Protein AF-0000000086255255 (afdb_homodimer)

Organism: Populus euphratica (NCBI:txid75702)

InterPro domains:
  IPR003712 Cyanate lyase, C-terminal [PF02560] (81-148)
  IPR003712 Cyanate lyase, C-terminal [SM01116] (77-150)
  IPR003712 Cyanate lyase, C-terminal [cd00559] (84-150)
  IPR008076 Cyanate hydratase [MF_00535] (1-155)
  IPR008076 Cyanate hydratase [PIRSF001263] (3-150)
  IPR008076 Cyanate hydratase [PR01693] (16-31)
  IPR008076 Cyanate hydratase [PR01693] (36-53)
  IPR008076 Cyanate hydratase [PR01693] (85-99)
  IPR008076 Cyanate hydratase [PR01693] (103-119)
  IPR008076 Cyanate hydratase [PR01693] (135-145)
  IPR008076 Cyanate hydratase [PTHR34186] (2-151)
  IPR008076 Cyanate hydratase [TIGR00673] (6-148)
  IPR010982 Lambda repressor-like, DNA-binding domain superfamily [G3DSA:1.10.260.40] (1-83)
  IPR010982 Lambda repressor-like, DNA-binding domain superfamily [SSF47413] (3-80)
  IPR036581 Cyanate lyase, C-terminal domain superfamily [G3DSA:3.30.1160.10] (84-150)
  IPR036581 Cyanate lyase, C-terminal domain superfamily [SSF55234] (84-149)

Secondary structure (DSSP, 8-state):
-HHHHHHHHHHHHHHHHHHT--HHHHHHHHTS-HHHHHHHHTTSSPPPTTTHHHHHHH-TT--HHHHHHHTSPP-----GGGGGSHHHHHHHHHHHHHHHHHHHHHHHHT-SEEEEEEEEEEEEEEEE-TTS-EEEEEEEEEEEEE---------/-HHHHHHHHHHHHHHHHHHT--HHHHHHHHTS-HHHHHHHHTTSSPPPTTTHHHHHHH-TT--HHHHHHHTSPP-----GGGGGSHHHHHHHHHHHHHHHHHHHHHHHHT-SEEEEEEEEEEEEEEEE-TTS-EEEEEEEEEEEEE---------

Radius of gyration: 21.98 Å; Cα contacts (8 Å, |Δi|>4): 476; chains: 2; bounding box: 77×63×49 Å

Nearest PDB structures (foldseek):
  8c7e-assembly1_A  TM=8.579E-01  e=6.383E-12  unidentified
  2iuo-assembly1_C  TM=8.425E-01  e=1.756E-11  Escherichia coli
  2ivb-assembly1_E  TM=8.509E-01  e=1.978E-11  Escher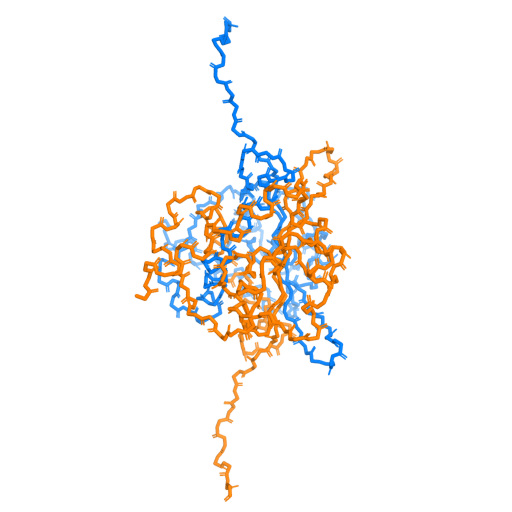ichia coli
  2ivb-assembly1_C  TM=8.306E-01  e=1.654E-11  Escherichia coli
  2iuo-assembly1_J  TM=8.501E-01  e=3.001E-11  Escherichia coli

pLDDT: mean 93.95, std 10.44, range [30.52, 98.69]

Sequence (310 aa):
MEDNKKTITNRLVAVKRNSGKSFSQIAEQTGLTNVYVAQLLRRQAQLNPDTAPKLRAALPELPEDLLQEMMRPPMRSYDPNLIQEPCVYRLNEAVMHFGESIKEIINEEFGDGIMSAIDFYCSVDKVKGVDGKDRVVVTFDGKYLPYTEQDHVVLMEDNKKTITNRLVAVKRNSGKSFSQIAEQTGLTNVYVAQLLRRQAQLNPDTAPKLRAALPELPEDLLQEMMRPPMRSYDPNLIQEPCVYRLNEAVMHFGESIKEIINEEFGDGIMSAIDFYCSVDKVKGVDGKDRVVVTFDGKYLPYTEQDHVVL

Structure (mmCIF, N/CA/C/O backbone):
data_AF-0000000086255255-model_v1
#
loop_
_entity.id
_entity.type
_entity.pdbx_description
1 polymer 'Cyanate hydratase'
#
loop_
_atom_site.group_PDB
_atom_site.id
_atom_site.type_symbol
_atom_site.label_atom_id
_atom_site.label_alt_id
_atom_site.label_comp_id
_atom_site.label_asym_id
_atom_site.label_entity_id
_atom_site.label_seq_id
_atom_si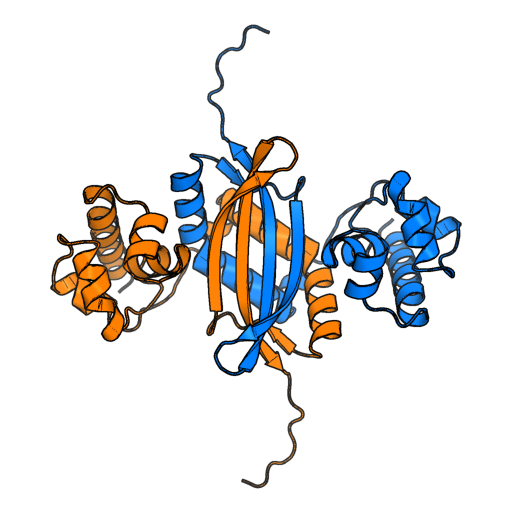te.pdbx_PDB_ins_code
_atom_site.Cartn_x
_atom_site.Cartn_y
_atom_site.Cartn_z
_atom_site.occupancy
_atom_site.B_iso_or_equiv
_atom_site.auth_seq_id
_atom_site.auth_comp_id
_atom_site.auth_asym_id
_atom_site.auth_atom_id
_atom_site.pdbx_PDB_model_num
ATOM 1 N N . MET A 1 1 ? 3.863 16.062 26.812 1 48.88 1 MET A N 1
ATOM 2 C CA . MET A 1 1 ? 4.277 16.094 25.406 1 48.88 1 MET A CA 1
ATOM 3 C C . MET A 1 1 ? 3.242 15.422 24.516 1 48.88 1 MET A C 1
ATOM 5 O O . MET A 1 1 ? 2.803 15.992 23.531 1 48.88 1 MET A O 1
ATOM 9 N N . GLU A 1 2 ? 2.738 14.078 24.891 1 56.81 2 GLU A N 1
ATOM 10 C CA . GLU A 1 2 ? 1.681 13.359 24.188 1 56.81 2 GLU A CA 1
ATOM 11 C C . GLU A 1 2 ? 0.344 14.086 24.312 1 56.81 2 GLU A C 1
ATOM 13 O O . GLU A 1 2 ? -0.388 14.219 23.328 1 56.81 2 GLU A O 1
ATOM 18 N N . ASP A 1 3 ? 0.085 14.664 25.531 1 66.31 3 ASP A N 1
ATOM 19 C CA . ASP A 1 3 ? -1.167 15.367 25.781 1 66.31 3 ASP A CA 1
ATOM 20 C C . ASP A 1 3 ? -1.283 16.609 24.891 1 66.31 3 ASP A C 1
ATOM 22 O O . ASP A 1 3 ? -2.363 16.906 24.375 1 66.31 3 ASP A O 1
ATOM 26 N N . ASN A 1 4 ? -0.164 17.078 24.562 1 85.31 4 ASN A N 1
ATOM 27 C CA . ASN A 1 4 ? -0.151 18.281 23.734 1 85.31 4 ASN A CA 1
ATOM 28 C C . ASN A 1 4 ? -0.423 17.953 22.266 1 85.31 4 ASN A C 1
ATOM 30 O O . ASN A 1 4 ? -1.2 18.656 21.609 1 85.31 4 ASN A O 1
ATOM 34 N N . LYS A 1 5 ? 0.013 16.781 21.828 1 90.31 5 LYS A N 1
ATOM 35 C CA . LYS A 1 5 ? -0.197 16.391 20.422 1 90.31 5 LYS A CA 1
ATOM 36 C C . LYS A 1 5 ? -1.667 16.094 20.156 1 90.31 5 LYS A C 1
ATOM 38 O O . LYS A 1 5 ? -2.215 16.5 19.141 1 90.31 5 LYS A O 1
ATOM 43 N N . LYS A 1 6 ? -2.227 15.445 21.109 1 91.81 6 LYS A N 1
ATOM 44 C CA . LYS A 1 6 ? -3.633 15.078 20.969 1 91.81 6 LYS A CA 1
ATOM 45 C C . LYS A 1 6 ? -4.527 16.312 20.922 1 91.81 6 LYS A C 1
ATOM 47 O O . LYS A 1 6 ? -5.461 16.391 20.125 1 91.81 6 LYS A O 1
ATOM 52 N N . THR A 1 7 ? -4.227 17.219 21.766 1 94.94 7 THR A N 1
ATOM 53 C CA . THR A 1 7 ? -5.004 18.453 21.812 1 94.94 7 THR A CA 1
ATOM 54 C C . THR A 1 7 ? -4.871 19.234 20.5 1 94.94 7 THR A C 1
ATOM 56 O O . THR A 1 7 ? -5.871 19.703 19.953 1 94.94 7 THR A O 1
ATOM 59 N N . ILE A 1 8 ? -3.691 19.344 19.984 1 96.19 8 ILE A N 1
ATOM 60 C CA . ILE A 1 8 ? -3.428 20.078 18.75 1 96.19 8 ILE A CA 1
ATOM 61 C C . ILE A 1 8 ? -4.133 19.375 17.578 1 96.19 8 ILE A C 1
ATOM 63 O O . ILE A 1 8 ? -4.797 20.031 16.781 1 96.19 8 ILE A O 1
ATOM 67 N N . THR A 1 9 ? -4.055 18.062 17.531 1 96.81 9 THR A N 1
ATOM 68 C CA . THR A 1 9 ? -4.68 17.297 16.453 1 96.81 9 THR A CA 1
ATOM 69 C C . THR A 1 9 ? -6.199 17.453 16.484 1 96.81 9 THR A C 1
ATOM 71 O O . THR A 1 9 ? -6.836 17.609 15.445 1 96.81 9 THR A O 1
ATOM 74 N N . ASN A 1 10 ? -6.754 17.484 17.688 1 96.75 10 ASN A N 1
ATOM 75 C CA . ASN A 1 10 ? -8.195 17.672 17.812 1 96.75 10 ASN A CA 1
ATOM 76 C C . ASN A 1 10 ? -8.625 19.047 17.281 1 96.75 10 ASN A C 1
ATOM 78 O O . ASN A 1 10 ? -9.648 19.156 16.609 1 96.75 10 ASN A O 1
ATOM 82 N N . ARG A 1 11 ? -7.852 19.984 17.578 1 97.56 11 ARG A N 1
ATOM 83 C CA . ARG A 1 11 ? -8.164 21.312 17.094 1 97.56 11 ARG A CA 1
ATOM 84 C C . ARG A 1 11 ? -8.039 21.391 15.578 1 97.56 11 ARG A C 1
ATOM 86 O O . ARG A 1 11 ? -8.883 22 14.906 1 97.56 11 ARG A O 1
ATOM 93 N N . LEU A 1 12 ? -7.023 20.781 15.023 1 98.12 12 LEU A N 1
ATOM 94 C CA . LEU A 1 12 ? -6.805 20.781 13.578 1 98.12 12 LEU A CA 1
ATOM 95 C C . LEU A 1 12 ? -7.926 20.047 12.859 1 98.12 12 LEU A C 1
ATOM 97 O O . LEU A 1 12 ? -8.445 20.516 11.852 1 98.12 12 LEU A O 1
ATOM 101 N N . VAL A 1 13 ? -8.289 18.938 13.414 1 96.81 13 VAL A N 1
ATOM 102 C CA . VAL A 1 13 ? -9.352 18.141 12.812 1 96.81 13 VAL A CA 1
ATOM 103 C C . VAL A 1 13 ? -10.672 18.891 12.883 1 96.81 13 VAL A C 1
ATOM 105 O O . VAL A 1 13 ? -11.492 18.828 11.961 1 96.81 13 VAL A O 1
ATOM 108 N N . ALA A 1 14 ? -10.883 19.656 13.922 1 97.44 14 ALA A N 1
ATOM 109 C CA . ALA A 1 14 ? -12.094 20.469 14.062 1 97.44 14 ALA A CA 1
ATOM 110 C C . ALA A 1 14 ? -12.141 21.547 12.992 1 97.44 14 ALA A C 1
ATOM 112 O O . ALA A 1 14 ? -13.203 21.828 12.422 1 97.44 14 ALA A O 1
ATOM 113 N N . VAL A 1 15 ? -11.031 22.172 12.727 1 98 15 VAL A N 1
ATOM 114 C CA . VAL A 1 15 ? -10.961 23.188 11.68 1 98 15 VAL A CA 1
ATOM 115 C C . VAL A 1 15 ? -11.375 22.594 10.344 1 98 15 VAL A C 1
ATOM 117 O O . VAL A 1 15 ? -12.172 23.172 9.609 1 98 15 VAL A O 1
ATOM 120 N N . LYS A 1 16 ? -10.836 21.422 10.094 1 98.06 16 LYS A N 1
ATOM 121 C CA . LYS A 1 16 ? -11.18 20.734 8.852 1 98.06 16 LYS A CA 1
ATOM 122 C C . LYS A 1 16 ? -12.664 20.391 8.805 1 98.06 16 LYS A C 1
ATOM 124 O O . LYS A 1 16 ? -13.336 20.641 7.793 1 98.06 16 LYS A O 1
ATOM 129 N N . ARG A 1 17 ? -13.18 19.859 9.852 1 97.31 17 ARG A N 1
ATOM 130 C CA . ARG A 1 17 ? -14.586 19.484 9.922 1 97.31 17 ARG A CA 1
ATOM 131 C C . ARG A 1 17 ? -15.484 20.688 9.695 1 97.31 17 ARG A C 1
ATOM 133 O O . ARG A 1 17 ? -16.453 20.625 8.945 1 97.31 17 ARG A O 1
ATOM 140 N N . ASN A 1 18 ? -15.18 21.797 10.305 1 97.81 18 ASN A N 1
ATOM 141 C CA . ASN A 1 18 ? -15.984 23.016 10.219 1 97.81 18 ASN A CA 1
ATOM 142 C C . ASN A 1 18 ? -15.945 23.609 8.82 1 97.81 18 ASN A C 1
ATOM 144 O O . ASN A 1 18 ? -16.875 24.312 8.422 1 97.81 18 ASN A O 1
ATOM 148 N N . SER A 1 19 ? -14.875 23.375 8.117 1 97.94 19 SER A N 1
ATOM 149 C CA . SER A 1 19 ? -14.75 23.891 6.762 1 97.94 19 SER A CA 1
ATOM 150 C C . SER A 1 19 ? -15.719 23.203 5.805 1 97.94 19 SER A C 1
ATOM 152 O O . SER A 1 19 ? -16.031 23.734 4.734 1 97.94 19 SER A O 1
ATOM 154 N N . GLY A 1 20 ? -16.078 21.906 6.078 1 97.75 20 GLY A N 1
ATOM 155 C CA . GLY A 1 20 ? -16.938 21.125 5.219 1 97.75 20 GLY A CA 1
ATOM 156 C C . GLY A 1 20 ? -16.203 20.484 4.059 1 97.75 20 GLY A C 1
ATOM 157 O O . GLY A 1 20 ? -16.812 19.781 3.24 1 97.75 20 GLY A O 1
ATOM 158 N N . LYS A 1 21 ? -14.938 20.609 4.031 1 98.06 21 LYS A N 1
ATOM 159 C CA . LYS A 1 21 ? -14.156 20.078 2.916 1 98.06 21 LYS A CA 1
ATOM 160 C C . LYS A 1 21 ? -13.602 18.703 3.244 1 98.06 21 LYS A C 1
ATOM 162 O O . LYS A 1 21 ? -13.312 18.406 4.402 1 98.06 21 LYS A O 1
ATOM 167 N N . SER A 1 22 ? -13.422 17.922 2.219 1 98.25 22 SER A N 1
ATOM 168 C CA . SER A 1 22 ? -12.742 16.641 2.346 1 98.25 22 SER A CA 1
ATOM 169 C C . SER A 1 22 ? -11.227 16.812 2.25 1 98.25 22 SER A C 1
ATOM 171 O O . SER A 1 22 ? -10.742 17.859 1.833 1 98.25 22 SER A O 1
ATOM 173 N N . PHE A 1 23 ? -10.539 15.781 2.611 1 98.5 23 PHE A N 1
ATOM 174 C CA . PHE A 1 23 ? -9.094 15.789 2.439 1 98.5 23 PHE A CA 1
ATOM 175 C C . PHE A 1 23 ? -8.719 15.938 0.968 1 98.5 23 PHE A C 1
ATOM 177 O O . PHE A 1 23 ? -7.773 16.656 0.632 1 98.5 23 PHE A O 1
ATOM 184 N N . SER A 1 24 ? -9.477 15.312 0.079 1 98.44 24 SER A N 1
ATOM 185 C CA . SER A 1 24 ? -9.203 15.367 -1.354 1 98.44 24 SER A CA 1
ATOM 186 C C . SER A 1 24 ? -9.414 16.766 -1.905 1 98.44 24 SER A C 1
ATOM 188 O O . SER A 1 24 ? -8.656 17.234 -2.76 1 98.44 24 SER A O 1
ATOM 190 N N . GLN A 1 25 ? -10.43 17.422 -1.403 1 98.38 25 GLN A N 1
ATOM 191 C CA . GLN A 1 25 ? -10.672 18.797 -1.829 1 98.38 25 GLN A CA 1
ATOM 192 C C . GLN A 1 25 ? -9.531 19.719 -1.381 1 98.38 25 GLN A C 1
ATOM 194 O O . GLN A 1 25 ? -9.062 20.562 -2.154 1 98.38 25 GLN A O 1
ATOM 199 N N . ILE A 1 26 ? -9.117 19.578 -0.172 1 98.62 26 ILE A N 1
ATOM 200 C CA . ILE A 1 26 ? -8.008 20.375 0.339 1 98.62 26 ILE A CA 1
ATOM 201 C C . ILE A 1 26 ? -6.73 20.047 -0.425 1 98.62 26 ILE A C 1
ATOM 203 O O . ILE A 1 26 ? -5.938 20.938 -0.733 1 98.62 26 ILE A O 1
ATOM 207 N N . ALA A 1 27 ? -6.57 18.781 -0.706 1 98.62 27 ALA A N 1
ATOM 208 C CA . ALA A 1 27 ? -5.422 18.344 -1.494 1 98.62 27 ALA A CA 1
ATOM 209 C C . ALA A 1 27 ? -5.391 19.047 -2.852 1 98.62 27 ALA A C 1
ATOM 211 O O . ALA A 1 27 ? -4.344 19.531 -3.283 1 98.62 27 ALA A O 1
ATOM 212 N N . GLU A 1 28 ? -6.469 19.125 -3.52 1 98.25 28 GLU A N 1
ATOM 213 C CA . GLU A 1 28 ? -6.57 19.797 -4.812 1 98.25 28 GLU A CA 1
ATOM 214 C C . GLU A 1 28 ? -6.184 21.266 -4.707 1 98.25 28 GLU A C 1
ATOM 216 O O . GLU A 1 28 ? -5.492 21.797 -5.578 1 98.25 28 GLU A O 1
ATOM 221 N N . GLN A 1 29 ? -6.535 21.875 -3.645 1 98.06 29 GLN A N 1
ATOM 222 C CA . GLN A 1 29 ? -6.301 23.297 -3.465 1 98.06 29 GLN A CA 1
ATOM 223 C C . GLN A 1 29 ? -4.852 23.578 -3.066 1 98.06 29 GLN A C 1
ATOM 225 O O . GLN A 1 29 ? -4.344 24.688 -3.27 1 98.06 29 GLN A O 1
ATOM 230 N N . THR A 1 30 ? -4.199 22.625 -2.512 1 98.06 30 THR A N 1
ATOM 231 C CA . THR A 1 30 ? -2.854 22.844 -2 1 98.06 30 THR A CA 1
ATOM 232 C C . THR A 1 30 ? -1.811 22.25 -2.938 1 98.06 30 THR A C 1
ATOM 234 O O . THR A 1 30 ? -0.625 22.578 -2.846 1 98.06 30 THR A O 1
ATOM 237 N N . GLY A 1 31 ? -2.205 21.234 -3.789 1 97.12 31 GLY A N 1
ATOM 238 C CA . GLY A 1 31 ? -1.271 20.516 -4.645 1 97.12 31 GLY A CA 1
ATOM 239 C C . GLY A 1 31 ? -0.61 19.344 -3.951 1 97.12 31 GLY A C 1
ATOM 240 O O . GLY A 1 31 ? 0.371 18.797 -4.453 1 97.12 31 GLY A O 1
ATOM 241 N N . LEU A 1 32 ? -1.09 19.031 -2.816 1 97.62 32 LEU A N 1
ATOM 242 C CA . LEU A 1 32 ? -0.58 17.891 -2.057 1 97.62 32 LEU A CA 1
ATOM 243 C C . LEU A 1 32 ? -1.414 16.641 -2.32 1 97.62 32 LEU A C 1
ATOM 245 O O . LEU A 1 32 ? -2.484 16.719 -2.926 1 97.62 32 LEU A O 1
ATOM 249 N N . THR A 1 33 ? -0.85 15.461 -1.95 1 97.69 33 THR A N 1
ATOM 250 C CA . THR A 1 33 ? -1.697 14.273 -1.938 1 97.69 33 THR A CA 1
ATOM 251 C C . THR A 1 33 ? -2.709 14.344 -0.798 1 97.69 33 THR A C 1
ATOM 253 O O . THR A 1 33 ? -2.477 15.016 0.206 1 97.69 33 THR A O 1
ATOM 256 N N . ASN A 1 34 ? -3.826 13.641 -0.993 1 98.62 34 ASN A N 1
ATOM 257 C CA . ASN A 1 34 ? -4.867 13.672 0.029 1 98.62 34 ASN A CA 1
ATOM 258 C C . ASN A 1 34 ? -4.391 13.047 1.336 1 98.62 34 ASN A C 1
ATOM 260 O O . ASN A 1 34 ? -4.695 13.547 2.418 1 98.62 34 ASN A O 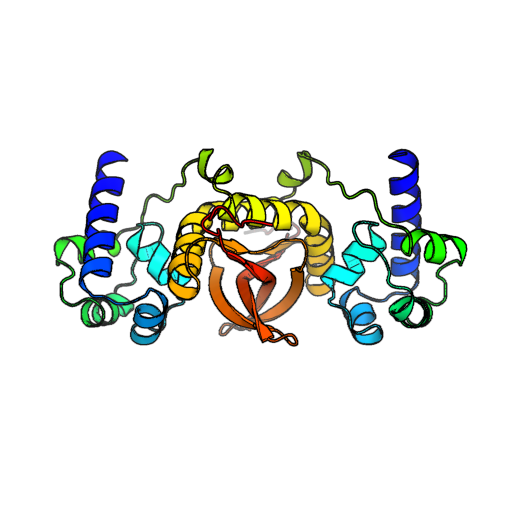1
ATOM 264 N N . VAL A 1 35 ? -3.561 12.016 1.253 1 98.5 35 VAL A N 1
ATOM 265 C CA . VAL A 1 35 ? -3.057 11.375 2.463 1 98.5 35 VAL A CA 1
ATOM 266 C C . VAL A 1 35 ? -2.084 12.312 3.176 1 98.5 35 VAL A C 1
ATOM 268 O O . VAL A 1 35 ? -2.047 12.359 4.406 1 98.5 35 VAL A O 1
ATOM 271 N N . TYR A 1 36 ? -1.324 13.07 2.463 1 98 36 TYR A N 1
ATOM 272 C CA . TYR A 1 36 ? -0.396 14 3.1 1 98 36 TYR A CA 1
ATOM 273 C C . TYR A 1 36 ? -1.146 15.094 3.848 1 98 36 TYR A C 1
ATOM 275 O O . TYR A 1 36 ? -0.727 15.516 4.93 1 98 36 TYR A O 1
ATOM 283 N N . VAL A 1 37 ? -2.225 15.594 3.238 1 98.56 37 VAL A N 1
ATOM 284 C CA . VAL A 1 37 ? -3.059 16.562 3.932 1 98.56 37 VAL A CA 1
ATOM 285 C C . VAL A 1 37 ? -3.533 15.992 5.262 1 98.56 37 VAL A C 1
ATOM 287 O O . VAL A 1 37 ? -3.451 16.656 6.297 1 98.56 37 VAL A O 1
ATOM 290 N N . ALA A 1 38 ? -3.992 14.758 5.215 1 98.56 38 ALA A N 1
ATOM 291 C CA . ALA A 1 38 ? -4.438 14.102 6.441 1 98.56 38 ALA A CA 1
ATOM 292 C C . ALA A 1 38 ? -3.291 13.977 7.441 1 98.56 38 ALA A C 1
ATOM 294 O O . ALA A 1 38 ? -3.475 14.203 8.641 1 98.56 38 ALA A O 1
ATOM 295 N N . GLN A 1 39 ? -2.123 13.625 6.973 1 98.12 39 GLN A N 1
ATOM 296 C CA . GLN A 1 39 ? -0.945 13.508 7.824 1 98.12 39 GLN A CA 1
ATOM 297 C C . GLN A 1 39 ? -0.614 14.844 8.484 1 98.12 39 GLN A C 1
ATOM 299 O O . GLN A 1 39 ? -0.223 14.875 9.656 1 98.12 39 GLN A O 1
ATOM 304 N N . LEU A 1 40 ? -0.737 15.938 7.734 1 98.44 40 LEU A N 1
ATOM 305 C CA . LEU A 1 40 ? -0.481 17.266 8.281 1 98.44 40 LEU A CA 1
ATOM 306 C C . LEU A 1 40 ? -1.434 17.578 9.43 1 98.44 40 LEU A C 1
ATOM 308 O O . LEU A 1 40 ? -1.005 18.031 10.492 1 98.44 40 LEU A O 1
ATOM 312 N N . LEU A 1 41 ? -2.67 17.219 9.234 1 98.19 41 LEU A N 1
ATOM 313 C CA . LEU A 1 41 ? -3.697 17.578 10.203 1 98.19 41 LEU A CA 1
ATOM 314 C C . LEU A 1 41 ? -3.674 16.641 11.406 1 98.19 41 LEU A C 1
ATOM 316 O O . LEU A 1 41 ? -4.273 16.922 12.438 1 98.19 41 LEU A O 1
ATOM 320 N N . ARG A 1 42 ? -2.891 15.633 11.281 1 97.25 42 ARG A N 1
ATOM 321 C CA . ARG A 1 42 ? -2.707 14.703 12.383 1 97.25 42 ARG A CA 1
ATOM 322 C C . ARG A 1 42 ? -1.34 14.883 13.039 1 97.25 42 ARG A C 1
ATOM 324 O O . ARG A 1 42 ? -0.932 14.078 13.875 1 97.25 42 ARG A O 1
ATOM 331 N N . ARG A 1 43 ? -0.615 15.852 12.602 1 97.38 43 ARG A N 1
ATOM 332 C CA . ARG A 1 43 ? 0.724 16.141 13.102 1 97.38 43 ARG A CA 1
ATOM 333 C C . ARG A 1 43 ? 1.647 14.945 12.938 1 97.38 43 ARG A C 1
ATOM 335 O O . ARG A 1 43 ? 2.391 14.594 13.859 1 97.38 43 ARG A O 1
ATOM 342 N N . GLN A 1 44 ? 1.56 14.375 11.773 1 97.06 44 GLN A N 1
ATOM 343 C CA . GLN A 1 44 ? 2.455 13.297 11.367 1 97.06 44 GLN A CA 1
ATOM 344 C C . GLN A 1 44 ? 3.396 13.75 10.258 1 97.06 44 GLN A C 1
ATOM 346 O O . GLN A 1 44 ? 4.191 12.961 9.742 1 97.06 44 GLN A O 1
ATOM 351 N N . ALA A 1 45 ? 3.244 15 9.812 1 97.19 45 ALA A N 1
ATOM 352 C CA . ALA A 1 45 ? 4.086 15.609 8.789 1 97.19 45 ALA A CA 1
ATOM 353 C C . ALA A 1 45 ? 4.359 17.078 9.109 1 97.19 45 ALA A C 1
ATOM 355 O O . ALA A 1 45 ? 3.643 17.688 9.898 1 97.19 45 ALA A O 1
ATOM 356 N N . GLN A 1 46 ? 5.414 17.578 8.539 1 97.19 46 GLN A N 1
ATOM 357 C CA . GLN A 1 46 ? 5.754 18.984 8.688 1 97.19 46 GLN A CA 1
ATOM 358 C C . GLN A 1 46 ? 5.223 19.812 7.52 1 97.19 46 GLN A C 1
ATOM 360 O O . GLN A 1 46 ? 5.371 19.422 6.359 1 97.19 46 GLN A O 1
ATOM 365 N N . LEU A 1 47 ? 4.547 20.891 7.898 1 98.31 47 LEU A N 1
ATOM 366 C CA . LEU A 1 47 ? 4.098 21.812 6.867 1 98.31 47 LEU A CA 1
ATOM 367 C C . LEU A 1 47 ? 5.258 22.672 6.367 1 98.31 47 LEU A C 1
ATOM 369 O O . LEU A 1 47 ? 5.934 23.328 7.16 1 98.31 47 LEU A O 1
ATOM 373 N N . ASN A 1 48 ? 5.457 22.594 5.102 1 97.44 48 ASN A N 1
ATOM 374 C CA . ASN A 1 48 ? 6.473 23.453 4.496 1 97.44 48 ASN A CA 1
ATOM 375 C C . ASN A 1 48 ? 6.016 24.906 4.445 1 97.44 48 ASN A C 1
ATOM 377 O O . ASN A 1 48 ? 4.891 25.188 4.027 1 97.44 48 ASN A O 1
ATOM 381 N N . PRO A 1 49 ? 6.934 25.797 4.742 1 96.69 49 PRO A N 1
ATOM 382 C CA . PRO A 1 49 ? 6.574 27.219 4.699 1 96.69 49 PRO A CA 1
ATOM 383 C C . PRO A 1 49 ? 6.082 27.672 3.324 1 96.69 49 PRO A C 1
ATOM 385 O O . PRO A 1 49 ? 5.211 28.531 3.227 1 96.69 49 PRO A O 1
ATOM 388 N N . ASP A 1 50 ? 6.512 27.016 2.27 1 97.06 50 ASP A N 1
ATOM 389 C CA . ASP A 1 50 ? 6.109 27.375 0.914 1 97.06 50 ASP A CA 1
ATOM 390 C C . ASP A 1 50 ? 4.664 26.953 0.64 1 97.06 50 ASP A C 1
ATOM 392 O O . ASP A 1 50 ? 3.986 27.547 -0.197 1 97.06 50 ASP A O 1
ATOM 396 N N . THR A 1 51 ? 4.207 25.969 1.364 1 97.69 51 THR A N 1
ATOM 397 C CA . THR A 1 51 ? 2.861 25.453 1.164 1 97.69 51 THR A CA 1
ATOM 398 C C . THR A 1 51 ? 1.88 26.078 2.148 1 97.69 51 THR A C 1
ATOM 400 O O . THR A 1 51 ? 0.665 26 1.954 1 97.69 51 THR A O 1
ATOM 403 N N . ALA A 1 52 ? 2.348 26.797 3.193 1 97.94 52 ALA A N 1
ATOM 404 C CA . ALA A 1 52 ? 1.54 27.312 4.293 1 97.94 52 ALA A CA 1
ATOM 405 C C . ALA A 1 52 ? 0.477 28.281 3.785 1 97.94 52 ALA A C 1
ATOM 407 O O . ALA A 1 52 ? -0.69 28.203 4.176 1 97.94 52 ALA A O 1
ATOM 408 N N . PRO A 1 53 ? 0.798 29.156 2.867 1 97.88 53 PRO A N 1
ATOM 409 C CA . PRO A 1 53 ? -0.233 30.078 2.377 1 97.88 53 PRO A CA 1
ATOM 410 C C . PRO A 1 53 ? -1.371 29.359 1.657 1 97.88 53 PRO A C 1
ATOM 412 O O . PRO A 1 53 ? -2.531 29.766 1.771 1 97.88 53 PRO A O 1
ATOM 415 N N . LYS A 1 54 ? -1.034 28.297 0.942 1 98.31 54 LYS A N 1
ATOM 416 C CA . LYS A 1 54 ? -2.064 27.531 0.245 1 98.31 54 LYS A CA 1
ATOM 417 C C . LYS A 1 54 ? -2.98 26.812 1.233 1 98.31 54 LYS A C 1
ATOM 419 O O . LYS A 1 54 ? -4.199 26.766 1.041 1 98.31 54 LYS A O 1
ATOM 424 N N . LEU A 1 55 ? -2.389 26.266 2.266 1 98.62 55 LEU A N 1
ATOM 425 C CA . LEU A 1 55 ? -3.199 25.578 3.271 1 98.62 55 LEU A CA 1
ATOM 426 C C . LEU A 1 55 ? -4.113 26.562 3.992 1 98.62 55 LEU A C 1
ATOM 428 O O . LEU A 1 55 ? -5.285 26.266 4.227 1 98.62 55 LEU A O 1
ATOM 432 N N . ARG A 1 56 ? -3.568 27.734 4.281 1 97.88 56 ARG A N 1
ATOM 433 C CA . ARG A 1 56 ? -4.371 28.766 4.926 1 97.88 56 ARG A CA 1
ATOM 434 C C . ARG A 1 56 ? -5.535 29.188 4.035 1 97.88 56 ARG A C 1
ATOM 436 O O . ARG A 1 56 ? -6.652 29.391 4.52 1 97.88 56 ARG A O 1
ATOM 443 N N . ALA A 1 57 ? -5.27 29.297 2.814 1 98.31 57 ALA A N 1
ATOM 444 C CA . ALA A 1 57 ? -6.328 29.656 1.871 1 98.31 57 ALA A CA 1
ATOM 445 C C . ALA A 1 57 ? -7.398 28.562 1.814 1 98.31 57 ALA A C 1
ATOM 447 O O . ALA A 1 57 ? -8.586 28.859 1.706 1 98.31 57 ALA A O 1
ATOM 448 N N . ALA A 1 58 ? -6.977 27.344 1.896 1 98.38 58 ALA A N 1
ATOM 449 C CA . ALA A 1 58 ? -7.902 26.219 1.84 1 98.38 58 ALA A CA 1
ATOM 450 C C . ALA A 1 58 ? -8.695 26.094 3.137 1 98.38 58 ALA A C 1
ATOM 452 O O . ALA A 1 58 ? -9.836 25.609 3.133 1 98.38 58 ALA A O 1
ATOM 453 N N . LEU A 1 59 ? -8.094 26.5 4.234 1 98.69 59 LEU A N 1
ATOM 454 C CA . LEU A 1 59 ? -8.711 26.484 5.555 1 98.69 59 LEU A CA 1
ATOM 455 C C . LEU A 1 59 ? -8.625 27.859 6.211 1 98.69 59 LEU A C 1
ATOM 457 O O . LEU A 1 59 ? -7.859 28.047 7.164 1 98.69 59 LEU A O 1
ATOM 461 N N . PRO A 1 60 ? -9.453 28.703 5.855 1 97.81 60 PRO A N 1
ATOM 462 C CA . PRO A 1 60 ? -9.312 30.094 6.289 1 97.81 60 PRO A CA 1
ATOM 463 C C . PRO A 1 60 ? -9.477 30.266 7.797 1 97.81 60 PRO A C 1
ATOM 465 O O . PRO A 1 60 ? -9 31.25 8.367 1 97.81 60 PRO A O 1
ATOM 468 N N . GLU A 1 61 ? -10.102 29.359 8.477 1 98.06 61 GLU A N 1
ATOM 469 C CA . GLU A 1 61 ? -10.328 29.469 9.914 1 98.06 61 GLU A CA 1
ATOM 470 C C . GLU A 1 61 ? -9.18 28.859 10.703 1 98.06 61 GLU A C 1
ATOM 472 O O . GLU A 1 61 ? -9.242 28.75 11.93 1 98.06 61 GLU A O 1
ATOM 477 N N . LEU A 1 62 ? -8.18 28.406 10.055 1 98.5 62 LEU A N 1
ATOM 478 C CA . LEU A 1 62 ? -7.008 27.844 10.727 1 98.5 62 LEU A CA 1
ATOM 479 C C . LEU A 1 62 ? -6.285 28.906 11.539 1 98.5 62 LEU A C 1
ATOM 481 O O . LEU A 1 62 ? -5.762 29.875 10.977 1 98.5 62 LEU A O 1
ATOM 485 N N . PRO A 1 63 ? -6.223 28.75 12.844 1 97.69 63 PRO A N 1
ATOM 486 C CA . PRO A 1 63 ? -5.574 29.766 13.672 1 97.69 63 PRO A CA 1
ATOM 487 C C . PRO A 1 63 ? -4.07 29.875 13.414 1 97.69 63 PRO A C 1
ATOM 489 O O . PRO A 1 63 ? -3.426 28.859 13.125 1 97.69 63 PRO A O 1
ATOM 492 N N . GLU A 1 64 ? -3.521 31.047 13.664 1 97.31 64 GLU A N 1
ATOM 493 C CA . GLU A 1 64 ? -2.111 31.312 13.398 1 97.31 64 GLU A CA 1
ATOM 494 C C . GLU A 1 64 ? -1.213 30.453 14.281 1 97.31 64 GLU A C 1
ATOM 496 O O . GLU A 1 64 ? -0.172 29.969 13.828 1 97.31 64 GLU A O 1
ATOM 501 N N . ASP A 1 65 ? -1.537 30.203 15.445 1 97.31 65 ASP A N 1
ATOM 502 C CA . ASP A 1 65 ? -0.719 29.406 16.344 1 97.31 65 ASP A CA 1
ATOM 503 C C . ASP A 1 65 ? -0.634 27.953 15.875 1 97.31 65 ASP A C 1
ATOM 505 O O . ASP A 1 65 ? 0.409 27.312 16.016 1 97.31 65 ASP A O 1
ATOM 509 N N . LEU A 1 66 ? -1.77 27.406 15.352 1 97.69 66 LEU A N 1
ATOM 510 C CA . LEU A 1 66 ? -1.761 26.062 14.812 1 97.69 66 LEU A CA 1
ATOM 511 C C . LEU A 1 66 ? -0.908 25.984 13.555 1 97.69 66 LEU A C 1
ATOM 513 O O . LEU A 1 66 ? -0.161 25.016 13.367 1 97.69 66 LEU A O 1
ATOM 517 N N . LEU A 1 67 ? -1.062 27.016 12.734 1 97.88 67 LEU A N 1
ATOM 518 C CA . LEU A 1 67 ? -0.257 27.047 11.516 1 97.88 67 LEU A CA 1
ATOM 519 C C . LEU A 1 67 ? 1.231 27.031 11.844 1 97.88 67 LEU A C 1
ATOM 521 O O . LEU A 1 67 ? 2.002 26.297 11.227 1 97.88 67 LEU A O 1
ATOM 525 N N . GLN A 1 68 ? 1.642 27.797 12.828 1 97.25 68 GLN A N 1
ATOM 526 C CA . GLN A 1 68 ? 3.035 27.828 13.258 1 97.25 68 GLN A CA 1
ATOM 527 C C . GLN A 1 68 ? 3.473 26.484 13.805 1 97.25 68 GLN A C 1
ATOM 529 O O . GLN A 1 68 ? 4.582 26.016 13.523 1 97.25 68 GLN A O 1
ATOM 534 N N . GLU A 1 69 ? 2.654 25.906 14.586 1 97.12 69 GLU A N 1
ATOM 535 C CA . GLU A 1 69 ? 2.953 24.578 15.141 1 97.12 69 GLU A CA 1
ATOM 536 C C . GLU A 1 69 ? 3.146 23.547 14.031 1 97.12 69 GLU A C 1
ATOM 538 O O . GLU A 1 69 ? 4.039 22.703 14.117 1 97.12 69 GLU A O 1
ATOM 543 N N . MET A 1 70 ? 2.346 23.609 12.992 1 98 70 MET A N 1
ATOM 544 C CA . MET A 1 70 ? 2.393 22.656 11.891 1 98 70 MET A CA 1
ATOM 545 C C . MET A 1 70 ? 3.713 22.766 11.133 1 98 70 MET A C 1
ATOM 547 O O . MET A 1 70 ? 4.148 21.812 10.5 1 98 70 MET A O 1
ATOM 551 N N . MET A 1 71 ? 4.332 23.875 11.188 1 97.94 71 MET A N 1
ATOM 552 C CA . MET A 1 71 ? 5.566 24.078 10.438 1 97.94 71 MET A CA 1
ATOM 553 C C . MET A 1 71 ? 6.777 23.594 11.234 1 97.94 71 MET A C 1
ATOM 555 O O . MET A 1 71 ? 7.887 23.531 10.703 1 97.94 71 MET A O 1
ATOM 559 N N . ARG A 1 72 ? 6.605 23.188 12.477 1 96.56 72 ARG A N 1
ATOM 560 C CA . ARG A 1 72 ? 7.648 22.562 13.273 1 96.56 72 ARG A CA 1
ATOM 561 C C . ARG A 1 72 ? 7.703 21.062 13.016 1 96.56 72 ARG A C 1
ATOM 563 O O . ARG A 1 72 ? 6.672 20.438 12.758 1 96.56 72 ARG A O 1
ATOM 570 N N . PRO A 1 73 ? 8.93 20.406 13.117 1 96.12 73 PRO A N 1
ATOM 571 C CA . PRO A 1 73 ? 8.977 18.953 12.953 1 96.12 73 PRO A CA 1
ATOM 572 C C . PRO A 1 73 ? 8.117 18.203 13.977 1 96.12 73 PRO A C 1
ATOM 574 O O . PRO A 1 73 ? 8.195 18.5 15.172 1 96.12 73 PRO A O 1
ATOM 577 N N . PRO A 1 74 ? 7.391 17.297 13.516 1 95.19 74 PRO A N 1
ATOM 578 C CA . PRO A 1 74 ? 6.52 16.562 14.438 1 95.19 74 PRO A CA 1
ATOM 579 C C . PRO A 1 74 ? 7.23 15.398 15.125 1 95.19 74 PRO A C 1
ATOM 581 O O . PRO A 1 74 ? 8.25 14.922 14.625 1 95.19 74 PRO A O 1
ATOM 584 N N . MET A 1 75 ? 6.695 15.07 16.281 1 93.75 75 MET A N 1
ATOM 585 C CA . MET A 1 75 ? 6.996 13.75 16.844 1 93.75 75 MET A CA 1
ATOM 586 C C . MET A 1 75 ? 6.035 12.703 16.297 1 93.75 75 MET A C 1
ATOM 588 O O . MET A 1 75 ? 4.906 12.578 16.781 1 93.75 75 MET A O 1
ATOM 592 N N . ARG A 1 76 ? 6.441 11.945 15.328 1 93.69 76 ARG A N 1
ATOM 593 C CA . ARG A 1 76 ? 5.594 10.953 14.672 1 93.69 76 ARG A CA 1
ATOM 594 C C . ARG A 1 76 ? 5.395 9.734 15.562 1 93.69 76 ARG A C 1
ATOM 596 O O . ARG A 1 76 ? 6.328 9.273 16.219 1 93.69 76 ARG A O 1
ATOM 603 N N . SER A 1 77 ? 4.172 9.359 15.633 1 93.5 77 SER A N 1
ATOM 604 C CA . SER A 1 77 ? 3.832 8.195 16.438 1 93.5 77 SER A CA 1
ATOM 605 C C . SER A 1 77 ? 2.484 7.613 16.016 1 93.5 77 SER A C 1
ATOM 607 O O . SER A 1 77 ? 1.702 8.273 15.336 1 93.5 77 SER A O 1
ATOM 609 N N . TYR A 1 78 ? 2.332 6.367 16.312 1 92.06 78 TYR A N 1
ATOM 610 C CA . TYR A 1 78 ? 1.027 5.738 16.125 1 92.06 78 TYR A CA 1
ATOM 611 C C . TYR A 1 78 ? 0.677 4.855 17.328 1 92.06 78 TYR A C 1
ATOM 613 O O . TYR A 1 78 ? 1.561 4.434 18.078 1 92.06 78 TYR A O 1
ATOM 621 N N . ASP A 1 79 ? -0.577 4.684 17.562 1 93.44 79 ASP A N 1
ATOM 622 C CA . ASP A 1 79 ? -1.051 3.74 18.562 1 93.44 79 ASP A CA 1
ATOM 623 C C . ASP A 1 79 ? -0.741 2.301 18.156 1 93.44 79 ASP A C 1
ATOM 625 O O . ASP A 1 79 ? -1.232 1.822 17.125 1 93.44 79 ASP A O 1
ATOM 629 N N . PRO A 1 80 ? 0.053 1.558 18.984 1 93.62 80 PRO A N 1
ATOM 630 C CA . PRO A 1 80 ? 0.366 0.174 18.625 1 93.62 80 PRO A CA 1
ATOM 631 C C . PRO A 1 80 ? -0.882 -0.69 18.469 1 93.62 80 PRO A C 1
ATOM 633 O O . PRO A 1 80 ? -0.845 -1.709 17.766 1 93.62 80 PRO A O 1
ATOM 636 N N . ASN A 1 81 ? -2.006 -0.274 19.031 1 95.5 81 ASN A N 1
ATOM 637 C CA . ASN A 1 81 ? -3.242 -1.04 18.922 1 95.5 81 ASN A CA 1
ATOM 638 C C . ASN A 1 81 ? -4.027 -0.666 17.672 1 95.5 81 ASN A C 1
ATOM 640 O O . ASN A 1 81 ? -5.098 -1.221 17.422 1 95.5 81 ASN A O 1
ATOM 644 N N . LEU A 1 82 ? -3.463 0.231 16.906 1 95.62 82 LEU A N 1
ATOM 645 C CA . LEU A 1 82 ? -4.113 0.642 15.664 1 95.62 82 LEU A CA 1
ATOM 646 C C . LEU A 1 82 ? -4.348 -0.556 14.75 1 95.62 82 LEU A C 1
ATOM 648 O O . LEU A 1 82 ? -5.316 -0.58 13.984 1 95.62 82 LEU A O 1
ATOM 652 N N . ILE A 1 83 ? -3.541 -1.615 14.867 1 94.69 83 ILE A N 1
ATOM 653 C CA . ILE A 1 83 ? -3.607 -2.826 14.055 1 94.69 83 ILE A CA 1
ATOM 654 C C . ILE A 1 83 ? -4.926 -3.551 14.312 1 94.69 83 ILE A C 1
ATOM 656 O O . ILE A 1 83 ? -5.332 -4.41 13.531 1 94.69 83 ILE A O 1
ATOM 660 N N . GLN A 1 84 ? -5.621 -3.209 15.375 1 95 84 GLN A N 1
ATOM 661 C CA . GLN A 1 84 ? -6.895 -3.848 15.688 1 95 84 GLN A CA 1
ATOM 662 C C . GLN A 1 84 ? -8.031 -3.25 14.859 1 95 84 GLN A C 1
ATOM 664 O O . GLN A 1 84 ? -9.117 -3.822 14.789 1 95 84 GLN A O 1
ATOM 669 N N . GLU A 1 85 ? -7.832 -2.004 14.422 1 95.81 85 GLU A N 1
ATOM 670 C CA . GLU A 1 85 ? -8.836 -1.384 13.562 1 95.81 85 GLU A CA 1
ATOM 671 C C . GLU A 1 85 ? -8.969 -2.141 12.242 1 95.81 85 GLU A C 1
ATOM 673 O O . GLU A 1 85 ? -7.992 -2.318 11.516 1 95.81 85 GLU A O 1
ATOM 678 N N . PRO A 1 86 ? -10.156 -2.557 11.797 1 95.12 86 PRO A N 1
ATOM 679 C CA . PRO A 1 86 ? -10.328 -3.492 10.68 1 95.12 86 PRO A CA 1
ATOM 680 C C . PRO A 1 86 ? -9.773 -2.953 9.367 1 95.12 86 PRO A C 1
ATOM 682 O O . PRO A 1 86 ? -9.227 -3.717 8.562 1 95.12 86 PRO A O 1
ATOM 685 N N . CYS A 1 87 ? -9.938 -1.673 9.109 1 95.75 87 CYS A N 1
ATOM 686 C CA . CYS A 1 87 ? -9.398 -1.104 7.879 1 95.75 87 CYS A CA 1
ATOM 687 C C . CYS A 1 87 ? -7.883 -1.226 7.836 1 95.75 87 CYS A C 1
ATOM 689 O O . CYS A 1 87 ? -7.316 -1.664 6.832 1 95.75 87 CYS A O 1
ATOM 691 N N . VAL A 1 88 ? -7.23 -0.845 8.93 1 96.88 88 VAL A N 1
ATOM 692 C CA . VAL A 1 88 ? -5.773 -0.902 9.016 1 96.88 88 VAL A CA 1
ATOM 693 C C . VAL A 1 88 ? -5.316 -2.357 9.062 1 96.88 88 VAL A C 1
ATOM 695 O O . VAL A 1 88 ? -4.324 -2.723 8.43 1 96.88 88 VAL A O 1
ATOM 698 N N . TYR A 1 89 ? -6.035 -3.176 9.781 1 96.25 89 TYR A N 1
ATOM 699 C CA . TYR A 1 89 ? -5.746 -4.602 9.875 1 96.25 89 TYR A CA 1
ATOM 700 C C . TYR A 1 89 ? -5.688 -5.238 8.492 1 96.25 89 TYR A C 1
ATOM 702 O O . TYR A 1 89 ? -4.785 -6.027 8.203 1 96.25 89 TYR A O 1
ATOM 710 N N . ARG A 1 90 ? -6.641 -4.879 7.656 1 95.44 90 ARG A N 1
ATOM 711 C CA . ARG A 1 90 ? -6.715 -5.484 6.328 1 95.44 90 ARG A CA 1
ATOM 712 C C . ARG A 1 90 ? -5.574 -5.004 5.438 1 95.44 90 ARG A C 1
ATOM 714 O O . ARG A 1 90 ? -5.082 -5.754 4.594 1 95.44 90 ARG A O 1
ATOM 721 N N . LEU A 1 91 ? -5.199 -3.746 5.609 1 96.62 91 LEU A N 1
ATOM 722 C CA . LEU A 1 91 ? -4.023 -3.26 4.895 1 96.62 91 LEU A CA 1
ATOM 723 C C . LEU A 1 91 ? -2.777 -4.039 5.309 1 96.62 91 LEU A C 1
ATOM 725 O O . LEU A 1 91 ? -1.982 -4.441 4.457 1 96.62 91 LEU A O 1
ATOM 729 N N . ASN A 1 92 ? -2.652 -4.207 6.555 1 95.12 92 ASN A N 1
ATOM 730 C CA . ASN A 1 92 ? -1.523 -4.977 7.062 1 95.12 92 ASN A CA 1
ATOM 731 C C . ASN A 1 92 ? -1.558 -6.418 6.559 1 95.12 92 ASN A C 1
ATOM 733 O O . ASN A 1 92 ? -0.516 -6.996 6.242 1 95.12 92 ASN A O 1
ATOM 737 N N . GLU A 1 93 ? -2.721 -7.012 6.566 1 94.31 93 GLU A N 1
ATOM 738 C CA . GLU A 1 93 ? -2.893 -8.359 6.031 1 94.31 93 GLU A CA 1
ATOM 739 C C . GLU A 1 93 ? -2.404 -8.445 4.59 1 94.31 93 GLU A C 1
ATOM 741 O O . GLU A 1 93 ? -1.702 -9.391 4.223 1 94.31 93 GLU A O 1
ATOM 746 N N . ALA A 1 94 ? -2.771 -7.465 3.801 1 95.56 94 ALA A N 1
ATOM 747 C CA . ALA A 1 94 ? -2.316 -7.422 2.414 1 95.56 94 ALA A CA 1
ATOM 748 C C . ALA A 1 94 ? -0.794 -7.371 2.336 1 95.56 94 ALA A C 1
ATOM 750 O O . ALA A 1 94 ? -0.178 -8.117 1.572 1 95.56 94 ALA A O 1
ATOM 751 N N . VAL A 1 95 ? -0.189 -6.566 3.164 1 96.75 95 VAL A N 1
ATOM 752 C CA . VAL A 1 95 ? 1.264 -6.422 3.172 1 96.75 95 VAL A CA 1
ATOM 753 C C . VAL A 1 95 ? 1.913 -7.758 3.527 1 96.75 95 VAL A C 1
ATOM 755 O O . VAL A 1 95 ? 2.867 -8.188 2.873 1 96.75 95 VAL A O 1
ATOM 758 N N . MET A 1 96 ? 1.379 -8.445 4.504 1 95.81 96 MET A N 1
ATOM 759 C CA . MET A 1 96 ? 2.018 -9.664 4.984 1 95.81 96 MET A CA 1
ATOM 760 C C . MET A 1 96 ? 1.813 -10.812 4 1 95.81 96 MET A C 1
ATOM 762 O O . MET A 1 96 ? 2.748 -11.562 3.715 1 95.81 96 MET A O 1
ATOM 766 N N . HIS A 1 97 ? 0.681 -10.938 3.412 1 96.06 97 HIS A N 1
ATOM 767 C CA . HIS A 1 97 ? 0.401 -12.039 2.498 1 96.06 97 HIS A CA 1
ATOM 768 C C . HIS A 1 97 ? 1.093 -11.828 1.155 1 96.06 97 HIS A C 1
ATOM 770 O O . HIS A 1 97 ? 1.471 -12.797 0.489 1 96.06 97 HIS A O 1
ATOM 776 N N . PHE A 1 98 ? 1.36 -10.609 0.755 1 97.56 98 PHE A N 1
ATOM 777 C CA . PHE A 1 98 ? 1.915 -10.328 -0.563 1 97.56 98 PHE A CA 1
ATOM 778 C C . PHE A 1 98 ? 3.361 -9.859 -0.452 1 97.56 98 PHE A C 1
ATOM 780 O O . PHE A 1 98 ? 4.031 -9.648 -1.466 1 97.56 98 PHE A O 1
ATOM 787 N N . GLY A 1 99 ? 3.816 -9.703 0.773 1 97.31 99 GLY A N 1
ATOM 788 C CA . GLY A 1 99 ? 5.102 -9.086 1.039 1 97.31 99 GLY A CA 1
ATOM 789 C C . GLY A 1 99 ? 6.254 -9.766 0.324 1 97.31 99 GLY A C 1
ATOM 790 O O . GLY A 1 99 ? 7.117 -9.094 -0.25 1 97.31 99 GLY A O 1
ATOM 791 N N . GLU A 1 100 ? 6.328 -11.07 0.336 1 96.44 100 GLU A N 1
ATOM 792 C CA . GLU A 1 100 ? 7.402 -11.789 -0.346 1 96.44 100 GLU A CA 1
ATOM 793 C C . GLU A 1 100 ? 7.359 -11.547 -1.852 1 96.44 100 GLU A C 1
ATOM 795 O O . GLU A 1 100 ? 8.398 -11.367 -2.486 1 96.44 100 GLU A O 1
ATOM 800 N N . SER A 1 101 ? 6.152 -11.578 -2.428 1 97.81 101 SER A N 1
ATOM 801 C CA . SER A 1 101 ? 5.988 -11.32 -3.854 1 97.81 101 SER A CA 1
ATOM 802 C C . SER A 1 101 ? 6.418 -9.898 -4.211 1 97.81 101 SER A C 1
ATOM 804 O O . SER A 1 101 ? 7.129 -9.695 -5.195 1 97.81 101 SER A O 1
ATOM 806 N N . IL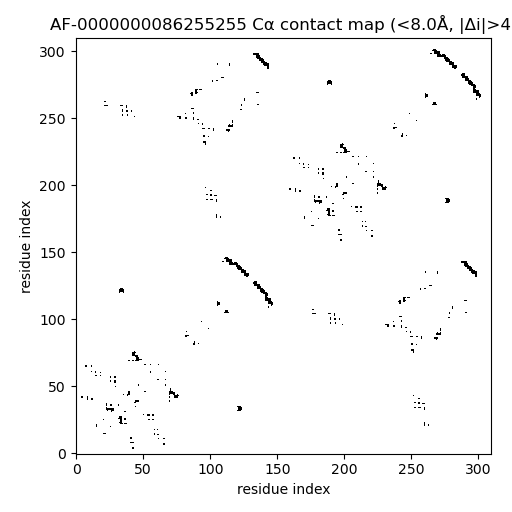E A 1 102 ? 6.027 -8.969 -3.383 1 98.12 102 ILE A N 1
ATOM 807 C CA . ILE A 1 102 ? 6.391 -7.574 -3.605 1 98.12 102 ILE A CA 1
ATOM 808 C C . ILE A 1 102 ? 7.91 -7.422 -3.557 1 98.12 102 ILE A C 1
ATOM 810 O O . ILE A 1 102 ? 8.508 -6.812 -4.449 1 98.12 102 ILE A O 1
ATOM 814 N N . LYS A 1 103 ? 8.484 -8.031 -2.561 1 97.5 103 LYS A N 1
ATOM 815 C CA . LYS A 1 103 ? 9.938 -7.969 -2.422 1 97.5 103 LYS A CA 1
ATOM 816 C C . LYS A 1 103 ? 10.633 -8.539 -3.656 1 97.5 103 LYS A C 1
ATOM 818 O O . LYS A 1 103 ? 11.609 -7.969 -4.148 1 97.5 103 LYS A O 1
ATOM 823 N N . GLU A 1 104 ? 10.211 -9.648 -4.172 1 96.88 104 GLU A N 1
ATOM 824 C CA . GLU A 1 104 ? 10.844 -10.297 -5.312 1 96.88 104 GLU A CA 1
ATOM 825 C C . GLU A 1 104 ? 10.766 -9.43 -6.562 1 96.88 104 GLU A C 1
ATOM 827 O O . GLU A 1 104 ? 11.719 -9.359 -7.344 1 96.88 104 GLU A O 1
ATOM 832 N N . ILE A 1 105 ? 9.68 -8.789 -6.758 1 97.62 105 ILE A N 1
ATOM 833 C CA . ILE A 1 105 ? 9.531 -7.93 -7.926 1 97.62 105 ILE A CA 1
ATOM 834 C C . ILE A 1 105 ? 10.445 -6.719 -7.793 1 97.62 105 ILE A C 1
ATOM 836 O O . ILE A 1 105 ? 11.086 -6.309 -8.766 1 97.62 105 ILE A O 1
ATOM 840 N N . ILE A 1 106 ? 10.484 -6.16 -6.578 1 97.31 106 ILE A N 1
ATOM 841 C CA . ILE A 1 106 ? 11.414 -5.055 -6.348 1 97.31 106 ILE A CA 1
ATOM 842 C C . ILE A 1 106 ? 12.836 -5.508 -6.66 1 97.31 106 ILE A C 1
ATOM 844 O O . ILE A 1 106 ? 13.586 -4.797 -7.336 1 97.31 106 ILE A O 1
ATOM 848 N N . ASN A 1 107 ? 13.25 -6.688 -6.223 1 96.69 107 ASN A N 1
ATOM 849 C CA . ASN A 1 107 ? 14.586 -7.203 -6.488 1 96.69 107 ASN A CA 1
ATOM 850 C C . ASN A 1 107 ? 14.836 -7.355 -7.984 1 96.69 107 ASN A C 1
ATOM 852 O O . ASN A 1 107 ? 15.914 -7.012 -8.469 1 96.69 107 ASN A O 1
ATOM 856 N N . GLU A 1 108 ? 13.922 -7.824 -8.695 1 96.81 108 GLU A N 1
ATOM 857 C CA . GLU A 1 108 ? 14.094 -8.055 -10.125 1 96.81 108 GLU A CA 1
ATOM 858 C C . GLU A 1 108 ? 14.18 -6.73 -10.883 1 96.81 108 GLU A C 1
ATOM 860 O O . GLU A 1 108 ? 14.984 -6.594 -11.812 1 96.81 108 GLU A O 1
ATOM 865 N N . GLU A 1 109 ? 13.352 -5.789 -10.469 1 95.88 109 GLU A N 1
ATOM 866 C CA . GLU A 1 109 ? 13.211 -4.543 -11.227 1 95.88 109 GLU A CA 1
ATOM 867 C C . GLU A 1 109 ? 14.297 -3.543 -10.844 1 95.88 109 GLU A C 1
ATOM 869 O O . GLU A 1 109 ? 14.656 -2.674 -11.641 1 95.88 109 GLU A O 1
ATOM 874 N N . PHE A 1 110 ? 14.859 -3.686 -9.648 1 95.88 110 PHE A N 1
ATOM 875 C CA . PHE A 1 110 ? 15.758 -2.65 -9.148 1 95.88 110 PHE A CA 1
ATOM 876 C C . PHE A 1 110 ? 17.078 -3.252 -8.703 1 95.88 110 PHE A C 1
ATOM 878 O O . PHE A 1 110 ? 18.141 -2.68 -8.953 1 95.88 110 PHE A O 1
ATOM 885 N N . GLY A 1 111 ? 17.062 -4.414 -8.117 1 95.12 111 GLY A N 1
ATOM 886 C CA . GLY A 1 111 ? 18.172 -5 -7.395 1 95.12 111 GLY A CA 1
ATOM 887 C C . GLY A 1 111 ? 17.922 -5.098 -5.898 1 95.12 111 GLY A C 1
ATOM 888 O O . GLY A 1 111 ? 16.781 -5.012 -5.445 1 95.12 111 GLY A O 1
ATOM 889 N N . ASP A 1 112 ? 18.938 -5.379 -5.188 1 95.69 112 ASP A N 1
ATOM 890 C CA . ASP A 1 112 ? 18.859 -5.531 -3.736 1 95.69 112 ASP A CA 1
ATOM 891 C C . ASP A 1 112 ? 18.688 -4.176 -3.051 1 95.69 112 ASP A C 1
ATOM 893 O O . ASP A 1 112 ? 19.578 -3.326 -3.131 1 95.69 112 ASP A O 1
ATOM 897 N N . GLY A 1 113 ? 17.516 -3.977 -2.488 1 95.12 113 GLY A N 1
ATOM 898 C CA . GLY A 1 113 ? 17.188 -2.723 -1.826 1 95.12 113 GLY A CA 1
ATOM 899 C C . GLY A 1 113 ? 15.781 -2.688 -1.259 1 95.12 113 GLY A C 1
ATOM 900 O O . GLY A 1 113 ? 15.156 -3.732 -1.088 1 95.12 113 GLY A O 1
ATOM 901 N N . ILE A 1 114 ? 15.359 -1.427 -0.874 1 94.81 114 ILE A N 1
ATOM 902 C CA . ILE A 1 114 ? 14.062 -1.273 -0.232 1 94.81 114 ILE A CA 1
ATOM 903 C C . ILE A 1 114 ? 13.383 0 -0.734 1 94.81 114 ILE A C 1
ATOM 905 O O . ILE A 1 114 ? 14.031 0.862 -1.329 1 94.81 114 ILE A O 1
ATOM 909 N N . MET A 1 115 ? 12.062 -0.004 -0.556 1 95.81 115 MET A N 1
ATOM 910 C CA . MET A 1 115 ? 11.32 1.232 -0.779 1 95.81 115 MET A CA 1
ATOM 911 C C . MET A 1 115 ? 11.406 2.148 0.438 1 95.81 115 MET A C 1
ATOM 913 O O . MET A 1 115 ? 11.172 1.711 1.566 1 95.81 115 MET A O 1
ATOM 917 N N . SER A 1 116 ? 11.648 3.389 0.18 1 92.81 116 SER A N 1
ATOM 918 C CA . SER A 1 116 ? 11.695 4.383 1.247 1 92.81 116 SER A CA 1
ATOM 919 C C . SER A 1 116 ? 10.305 4.684 1.785 1 92.81 116 SER A C 1
ATOM 921 O O . SER A 1 116 ? 9.344 4.781 1.017 1 92.81 116 SER A O 1
ATOM 923 N N . ALA A 1 117 ? 10.234 4.887 3.104 1 89.94 117 ALA A N 1
ATOM 924 C CA . ALA A 1 117 ? 9.008 5.387 3.715 1 89.94 117 ALA A CA 1
ATOM 925 C C . ALA A 1 117 ? 9.172 6.832 4.172 1 89.94 117 ALA A C 1
ATOM 927 O O . ALA A 1 117 ? 8.32 7.363 4.895 1 89.94 117 ALA A O 1
ATOM 928 N N . ILE A 1 118 ? 10.273 7.523 3.762 1 88.81 118 ILE A N 1
ATOM 929 C CA . ILE A 1 118 ? 10.539 8.922 4.098 1 88.81 118 ILE A CA 1
ATOM 930 C C . ILE A 1 118 ? 10.305 9.797 2.871 1 88.81 118 ILE A C 1
ATOM 932 O O . ILE A 1 118 ? 9.453 10.695 2.895 1 88.81 118 ILE A O 1
ATOM 936 N N . ASP A 1 119 ? 11.133 9.586 1.832 1 92.88 119 ASP A N 1
ATOM 937 C CA . ASP A 1 119 ? 10.734 10.141 0.538 1 92.88 119 ASP A CA 1
ATOM 938 C C . ASP A 1 119 ? 9.609 9.32 -0.087 1 92.88 119 ASP A C 1
ATOM 940 O O . ASP A 1 119 ? 9.859 8.445 -0.919 1 92.88 119 ASP A O 1
ATOM 944 N N . PHE A 1 120 ? 8.445 9.609 0.407 1 96.31 120 PHE A N 1
ATOM 945 C CA . PHE A 1 120 ? 7.309 8.711 0.251 1 96.31 120 PHE A CA 1
ATOM 946 C C . PHE A 1 120 ? 6.023 9.5 0.023 1 96.31 120 PHE A C 1
ATOM 948 O O . PHE A 1 120 ? 5.715 10.422 0.777 1 96.31 120 PHE A O 1
ATOM 955 N N . TYR A 1 121 ? 5.281 9.18 -1.076 1 95.81 121 TYR A N 1
ATOM 956 C CA . TYR A 1 121 ? 3.945 9.688 -1.36 1 95.81 121 TYR A CA 1
ATOM 957 C C . TYR A 1 121 ? 2.9 8.586 -1.212 1 95.81 121 TYR A C 1
ATOM 959 O O . TYR A 1 121 ? 3.146 7.434 -1.581 1 95.81 121 TYR A O 1
ATOM 967 N N . CYS A 1 122 ? 1.805 8.977 -0.673 1 97.94 122 CYS A N 1
ATOM 968 C CA . CYS A 1 122 ? 0.678 8.07 -0.517 1 97.94 122 CYS A CA 1
ATOM 969 C C . CYS A 1 122 ? -0.629 8.742 -0.915 1 97.94 122 CYS A C 1
ATOM 971 O O . CYS A 1 122 ? -0.866 9.898 -0.568 1 97.94 122 CYS A O 1
ATOM 973 N N . SER A 1 123 ? -1.477 8.016 -1.595 1 98.38 123 SER A N 1
ATOM 974 C CA . SER A 1 123 ? -2.799 8.516 -1.953 1 98.38 123 SER A CA 1
ATOM 975 C C . SER A 1 123 ? -3.846 7.406 -1.885 1 98.38 123 SER A C 1
ATOM 977 O O . SER A 1 123 ? -3.508 6.223 -1.921 1 98.38 123 SER A O 1
ATOM 979 N N . VAL A 1 124 ? -5.059 7.824 -1.745 1 98.62 124 VAL A N 1
ATOM 980 C CA . VAL A 1 124 ? -6.23 6.957 -1.81 1 98.62 124 VAL A CA 1
ATOM 981 C C . VAL A 1 124 ? -7.207 7.488 -2.859 1 98.62 124 VAL A C 1
ATOM 983 O O . VAL A 1 124 ? -7.578 8.664 -2.832 1 98.62 124 VAL A O 1
ATOM 986 N N . ASP A 1 125 ? -7.617 6.656 -3.721 1 98.19 125 ASP A N 1
ATOM 987 C CA . ASP A 1 125 ? -8.547 7.043 -4.781 1 98.19 125 ASP A CA 1
ATOM 988 C C . ASP A 1 125 ? -9.742 6.102 -4.824 1 98.19 125 ASP A C 1
ATOM 990 O O . ASP A 1 125 ? -9.625 4.918 -4.508 1 98.19 125 ASP A O 1
ATOM 994 N N . LYS A 1 126 ? -10.875 6.691 -5.176 1 97.88 126 LYS A N 1
ATOM 995 C CA . LYS A 1 126 ? -12.086 5.941 -5.492 1 97.88 126 LYS A CA 1
ATOM 996 C C . LYS A 1 126 ? -12.203 5.707 -6.996 1 97.88 126 LYS A C 1
ATOM 998 O O . LYS A 1 126 ? -12.234 6.656 -7.777 1 97.88 126 LYS A O 1
ATOM 1003 N N . VAL A 1 127 ? -12.203 4.457 -7.367 1 96.88 127 VAL A N 1
ATOM 1004 C CA . VAL A 1 127 ? -12.312 4.125 -8.781 1 96.88 127 VAL A CA 1
ATOM 1005 C C . VAL A 1 127 ? -13.477 3.16 -9 1 96.88 127 VAL A C 1
ATOM 1007 O O . VAL A 1 127 ? -13.852 2.416 -8.086 1 96.88 127 VAL A O 1
ATOM 1010 N N . LYS A 1 128 ? -14.078 3.234 -10.188 1 96.44 128 LYS A N 1
ATOM 1011 C CA . LYS A 1 128 ? -15.109 2.266 -10.539 1 96.44 128 LYS A CA 1
ATOM 1012 C C . LYS A 1 128 ? -14.5 1.044 -11.227 1 96.44 128 LYS A C 1
ATOM 1014 O O . LYS A 1 128 ? -13.758 1.177 -12.203 1 96.44 128 LYS A O 1
ATOM 1019 N N . GLY A 1 129 ? -14.812 -0.083 -10.766 1 92.88 129 GLY A N 1
ATOM 1020 C CA . GLY A 1 129 ? -14.367 -1.316 -11.398 1 92.88 129 GLY A CA 1
ATOM 1021 C C . GLY A 1 129 ? -15.117 -1.639 -12.68 1 92.88 129 GLY A C 1
ATOM 1022 O O . GLY A 1 129 ? -16.125 -1.001 -12.992 1 92.88 129 GLY A O 1
ATOM 1023 N N . VAL A 1 130 ? -14.516 -2.664 -13.375 1 90.19 130 VAL A N 1
ATOM 1024 C CA . VAL A 1 130 ? -15.125 -3.107 -14.625 1 90.19 130 VAL A CA 1
ATOM 1025 C C . VAL A 1 130 ? -16.562 -3.574 -14.367 1 90.19 130 VAL A C 1
ATOM 1027 O O . VAL A 1 130 ? -17.422 -3.434 -15.234 1 90.19 130 VAL A O 1
ATOM 1030 N N . ASP A 1 131 ? -16.844 -3.961 -13.164 1 91.19 131 ASP A N 1
ATOM 1031 C CA . ASP A 1 131 ? -18.172 -4.441 -12.797 1 91.19 131 ASP A CA 1
ATOM 1032 C C . ASP A 1 131 ? -19.031 -3.311 -12.242 1 91.19 131 ASP A C 1
ATOM 1034 O O . ASP A 1 131 ? -20.141 -3.545 -11.773 1 91.19 131 ASP A O 1
ATOM 1038 N N . GLY A 1 132 ? -18.531 -2.133 -12.156 1 92.31 132 GLY A N 1
ATOM 1039 C CA . GLY A 1 132 ? -19.266 -0.966 -11.695 1 92.31 132 GLY A CA 1
ATOM 1040 C C . GLY A 1 132 ? -19.156 -0.74 -10.203 1 92.31 132 GLY A C 1
ATOM 1041 O O . GLY A 1 132 ? -19.641 0.264 -9.68 1 92.31 132 GLY A O 1
ATOM 1042 N N . LYS A 1 133 ? -18.5 -1.631 -9.562 1 94.19 133 LYS A N 1
ATOM 1043 C CA . LYS A 1 133 ? -18.375 -1.508 -8.117 1 94.19 133 LYS A CA 1
ATOM 1044 C C . LYS A 1 133 ? -17.266 -0.529 -7.742 1 94.19 133 LYS A C 1
ATOM 1046 O O . LYS A 1 133 ? -16.297 -0.357 -8.492 1 94.19 133 LYS A O 1
ATOM 1051 N N . ASP A 1 134 ? -17.484 0.106 -6.574 1 97 134 ASP A N 1
ATOM 1052 C CA . ASP A 1 134 ? -16.469 1.038 -6.09 1 97 134 ASP A CA 1
ATOM 1053 C C . ASP A 1 134 ? -15.242 0.292 -5.566 1 97 134 ASP A C 1
ATOM 1055 O O . ASP A 1 134 ? -15.367 -0.717 -4.871 1 97 134 ASP A O 1
ATOM 1059 N N . ARG A 1 135 ? -14.102 0.789 -5.941 1 98.12 135 ARG A N 1
ATOM 1060 C CA . ARG A 1 135 ? -12.852 0.19 -5.48 1 98.12 135 ARG A CA 1
ATOM 1061 C C . ARG A 1 135 ? -11.984 1.222 -4.773 1 98.12 135 ARG A C 1
ATOM 1063 O O . ARG A 1 135 ? -11.906 2.377 -5.199 1 98.12 135 ARG A O 1
ATOM 1070 N N . VAL A 1 136 ? -11.359 0.818 -3.672 1 98.38 136 VAL A N 1
ATOM 1071 C CA . VAL A 1 136 ? -10.352 1.6 -2.969 1 98.38 136 VAL A CA 1
ATOM 1072 C C . VAL A 1 136 ? -8.969 1.321 -3.568 1 98.38 136 VAL A C 1
ATOM 1074 O O . VAL A 1 136 ? -8.508 0.179 -3.566 1 98.38 136 VAL A O 1
ATOM 1077 N N . VAL A 1 137 ? -8.32 2.359 -4.09 1 98.5 137 VAL A N 1
ATOM 1078 C CA . VAL A 1 137 ? -6.969 2.219 -4.621 1 98.5 137 VAL A CA 1
ATOM 1079 C C . VAL A 1 137 ? -5.988 3 -3.75 1 98.5 137 VAL A C 1
ATOM 1081 O O . VAL A 1 137 ? -6.059 4.23 -3.674 1 98.5 137 VAL A O 1
ATOM 1084 N N . VAL A 1 138 ? -5.141 2.312 -3.072 1 98.56 138 VAL A N 1
ATOM 1085 C CA . VAL A 1 138 ? -4.078 2.898 -2.262 1 98.56 138 VAL A CA 1
ATOM 1086 C C . VAL A 1 138 ? -2.742 2.785 -2.996 1 98.56 138 VAL A C 1
ATOM 1088 O O . VAL A 1 138 ? -2.344 1.692 -3.406 1 98.56 138 VAL A O 1
ATOM 1091 N N . THR A 1 139 ? -2.055 3.893 -3.146 1 98.62 139 THR A N 1
ATOM 1092 C CA . THR A 1 139 ? -0.773 3.918 -3.846 1 98.62 139 THR A CA 1
ATOM 1093 C C . THR A 1 139 ? 0.347 4.348 -2.902 1 98.62 139 THR A C 1
ATOM 1095 O O . THR A 1 139 ? 0.289 5.43 -2.312 1 98.62 139 THR A O 1
ATOM 1098 N N . PHE A 1 140 ? 1.295 3.473 -2.727 1 98.38 140 PHE A N 1
ATOM 1099 C CA . PHE A 1 140 ? 2.559 3.785 -2.07 1 98.38 140 PHE A CA 1
ATOM 1100 C C . PHE A 1 140 ? 3.641 4.094 -3.098 1 98.38 140 PHE A C 1
ATOM 1102 O O . PHE A 1 140 ? 3.934 3.271 -3.967 1 98.38 140 PHE A O 1
ATOM 1109 N N . ASP A 1 141 ? 4.219 5.281 -3.031 1 98.12 141 ASP A N 1
ATOM 1110 C CA . ASP A 1 141 ? 5.262 5.754 -3.941 1 98.12 141 ASP A CA 1
ATOM 1111 C C . ASP A 1 141 ? 6.496 6.215 -3.17 1 98.12 141 ASP A C 1
ATOM 1113 O O . ASP A 1 141 ? 6.527 7.328 -2.646 1 98.12 141 ASP A O 1
ATOM 1117 N N . GLY A 1 142 ? 7.492 5.309 -3.141 1 97.88 142 GLY A N 1
ATOM 1118 C CA . GLY A 1 142 ? 8.688 5.609 -2.363 1 97.88 142 GLY A CA 1
ATOM 1119 C C . GLY A 1 142 ? 9.961 5.527 -3.18 1 97.88 142 GLY A C 1
ATOM 1120 O O . GLY A 1 142 ? 10.055 4.738 -4.121 1 97.88 142 GLY A O 1
ATOM 1121 N N . LYS A 1 143 ? 10.891 6.309 -2.785 1 97.06 143 LYS A N 1
ATOM 1122 C CA . LYS A 1 143 ? 12.203 6.246 -3.428 1 97.06 143 LYS A CA 1
ATOM 1123 C C . LYS A 1 143 ? 12.859 4.887 -3.207 1 97.06 143 LYS A C 1
ATOM 1125 O O . LYS A 1 143 ? 12.797 4.332 -2.109 1 97.06 143 LYS A O 1
ATOM 1130 N N . TYR A 1 144 ? 13.484 4.363 -4.281 1 97.5 144 TYR A N 1
ATOM 1131 C CA . TYR A 1 144 ? 14.258 3.135 -4.137 1 97.5 144 TYR A CA 1
ATOM 1132 C C . TYR A 1 144 ? 15.594 3.406 -3.457 1 97.5 144 TYR A C 1
ATOM 1134 O O . TYR A 1 144 ? 16.297 4.355 -3.814 1 97.5 144 TYR A O 1
ATOM 1142 N N . LEU A 1 145 ? 15.969 2.637 -2.477 1 95.19 145 LEU A N 1
ATOM 1143 C CA . LEU A 1 145 ? 17.234 2.717 -1.755 1 95.19 145 LEU A CA 1
ATOM 1144 C C . LEU A 1 145 ? 18.016 1.42 -1.899 1 95.19 145 LEU A C 1
ATOM 1146 O O . LEU A 1 145 ? 17.688 0.41 -1.275 1 95.19 145 LEU A O 1
ATOM 1150 N N . PRO A 1 146 ? 19.109 1.401 -2.641 1 93.31 146 PRO A N 1
ATOM 1151 C CA . PRO A 1 146 ? 19.906 0.192 -2.822 1 93.31 146 PRO A CA 1
ATOM 1152 C C . PRO A 1 146 ? 20.797 -0.114 -1.617 1 93.31 146 PRO A C 1
ATOM 1154 O O . PRO A 1 146 ? 21.266 0.806 -0.947 1 93.31 146 PRO A O 1
ATOM 1157 N N . TYR A 1 147 ? 20.969 -1.419 -1.318 1 90.69 147 TYR A N 1
ATOM 1158 C CA . TYR A 1 147 ? 22.094 -1.812 -0.482 1 90.69 147 TYR A CA 1
ATOM 1159 C C . TYR A 1 147 ? 23.406 -1.656 -1.232 1 90.69 147 TYR A C 1
ATOM 1161 O O . TYR A 1 147 ? 23.5 -1.963 -2.424 1 90.69 147 TYR A O 1
ATOM 1169 N N . THR A 1 148 ? 24.391 -0.984 -0.66 1 85.69 148 THR A N 1
ATOM 1170 C CA . THR A 1 148 ? 25.656 -0.725 -1.346 1 85.69 148 THR A CA 1
ATOM 1171 C C . THR A 1 148 ? 26.797 -1.507 -0.698 1 85.69 148 THR A C 1
ATOM 1173 O O . THR A 1 148 ? 26.812 -1.692 0.521 1 85.69 148 THR A O 1
ATOM 1176 N N . GLU A 1 149 ? 27.688 -2.053 -1.566 1 83.19 149 GLU A N 1
ATOM 1177 C CA . GLU A 1 149 ? 28.922 -2.645 -1.062 1 83.19 149 GLU A CA 1
ATOM 1178 C C . GLU A 1 149 ? 29.797 -1.595 -0.392 1 83.19 149 GLU A C 1
ATOM 1180 O O . GLU A 1 149 ? 29.906 -0.463 -0.87 1 83.19 149 GLU A O 1
ATOM 1185 N N . GLN A 1 150 ? 30.25 -1.906 0.847 1 77 150 GLN A N 1
ATOM 1186 C CA . GLN A 1 150 ? 31.078 -0.952 1.582 1 77 150 GLN A CA 1
ATOM 1187 C C . GLN A 1 150 ? 32.531 -1.072 1.186 1 77 150 GLN A C 1
ATOM 1189 O O . GLN A 1 150 ? 33.219 -2.059 1.521 1 77 150 GLN A O 1
ATOM 1194 N N . ASP A 1 151 ? 32.75 -0.421 0.114 1 65.31 151 ASP A N 1
ATOM 1195 C CA . ASP A 1 151 ? 34.156 -0.354 -0.233 1 65.31 151 ASP A CA 1
ATOM 1196 C C . ASP A 1 151 ? 34.906 0.642 0.659 1 65.31 151 ASP A C 1
ATOM 1198 O O . ASP A 1 151 ? 34.281 1.588 1.171 1 65.31 151 ASP A O 1
ATOM 1202 N N . HIS A 1 152 ? 36.062 0.192 1.146 1 61.41 152 HIS A N 1
ATOM 1203 C CA . HIS A 1 152 ? 36.875 1.125 1.917 1 61.41 152 HIS A CA 1
ATOM 1204 C C . HIS A 1 152 ? 36.938 2.492 1.242 1 61.41 152 HIS A C 1
ATOM 1206 O O . HIS A 1 152 ? 37.438 2.613 0.119 1 61.41 152 HIS A O 1
ATOM 1212 N N . VAL A 1 153 ? 36 3.057 1.244 1 48.59 153 VAL A N 1
ATOM 1213 C CA . VAL A 1 153 ? 36.125 4.418 0.729 1 48.59 153 VAL A CA 1
ATOM 1214 C C . VAL A 1 153 ? 37.188 5.18 1.528 1 48.59 153 VAL A C 1
ATOM 1216 O O . VAL A 1 153 ? 37.094 5.242 2.758 1 48.59 153 VAL A O 1
ATOM 1219 N N . VAL A 1 154 ? 38.438 5.098 1.122 1 41.47 154 VAL A N 1
ATOM 1220 C CA . VAL A 1 154 ? 39.344 6.121 1.606 1 41.47 154 VAL A CA 1
ATOM 1221 C C . VAL A 1 154 ? 38.688 7.492 1.533 1 41.47 154 VAL A C 1
ATOM 1223 O O . VAL A 1 154 ? 38.25 7.93 0.46 1 41.47 154 VAL A O 1
ATOM 1226 N N . LEU A 1 155 ? 37.938 7.785 2.451 1 30.52 155 LEU A N 1
ATOM 1227 C CA . LEU A 1 155 ? 37.688 9.211 2.67 1 30.52 155 LEU A CA 1
ATOM 1228 C C . LEU A 1 155 ? 39 9.969 2.787 1 30.52 155 LEU A C 1
ATOM 1230 O O . LEU A 1 155 ? 39.938 9.5 3.436 1 30.52 155 LEU A O 1
ATOM 1234 N N . MET B 1 1 ? 1.995 -31.531 5.227 1 48.5 1 MET B N 1
ATOM 1235 C CA . MET B 1 1 ? 1.208 -30.562 4.461 1 48.5 1 MET B CA 1
ATOM 1236 C C . MET B 1 1 ? 2.035 -29.328 4.125 1 48.5 1 MET B C 1
ATOM 1238 O O . MET B 1 1 ? 2.092 -28.906 2.969 1 48.5 1 MET B O 1
ATOM 1242 N N . GLU B 1 2 ? 2.807 -28.656 5.203 1 56.78 2 GLU B N 1
ATOM 1243 C CA . GLU B 1 2 ? 3.711 -27.531 5.008 1 56.78 2 GLU B CA 1
ATOM 1244 C C . GLU B 1 2 ? 4.918 -27.922 4.16 1 56.78 2 GLU B C 1
ATOM 1246 O O . GLU B 1 2 ? 5.316 -27.188 3.258 1 56.78 2 GLU B O 1
ATOM 1251 N N . ASP B 1 3 ? 5.43 -29.188 4.398 1 65.94 3 ASP B N 1
ATOM 1252 C CA . ASP B 1 3 ? 6.594 -29.672 3.664 1 65.94 3 ASP B CA 1
ATOM 1253 C C . ASP B 1 3 ? 6.285 -29.812 2.176 1 65.94 3 ASP B C 1
ATOM 1255 O O . ASP B 1 3 ? 7.125 -29.5 1.33 1 65.94 3 ASP B O 1
ATOM 1259 N N . ASN B 1 4 ? 5.062 -30.016 1.941 1 85.31 4 ASN B N 1
ATOM 1260 C CA . ASN B 1 4 ? 4.652 -30.188 0.553 1 85.31 4 ASN B CA 1
ATOM 1261 C C . ASN B 1 4 ? 4.539 -28.859 -0.176 1 85.31 4 ASN B C 1
ATOM 1263 O O . ASN B 1 4 ? 5.004 -28.719 -1.309 1 85.31 4 ASN B O 1
ATOM 1267 N N . LYS B 1 5 ? 4.16 -27.812 0.546 1 90.31 5 LYS B N 1
ATOM 1268 C CA . LYS B 1 5 ? 4.012 -26.5 -0.084 1 90.31 5 LYS B CA 1
ATOM 1269 C C . LYS B 1 5 ? 5.375 -25.906 -0.434 1 90.31 5 LYS B C 1
ATOM 1271 O O . LYS B 1 5 ? 5.551 -25.344 -1.519 1 90.31 5 LYS B O 1
ATOM 1276 N N . LYS B 1 6 ? 6.262 -26.109 0.467 1 91.69 6 LYS B N 1
ATOM 1277 C CA . LYS B 1 6 ? 7.605 -25.578 0.258 1 91.69 6 LYS B CA 1
ATOM 1278 C C . LYS B 1 6 ? 8.281 -26.25 -0.938 1 91.69 6 LYS B C 1
ATOM 1280 O O . LYS B 1 6 ? 8.93 -25.578 -1.743 1 91.69 6 LYS B O 1
ATOM 1285 N N . THR B 1 7 ? 8.117 -27.5 -1.03 1 94.88 7 THR B N 1
ATOM 1286 C CA . THR B 1 7 ? 8.703 -28.25 -2.137 1 94.88 7 THR B CA 1
ATOM 1287 C C . THR B 1 7 ? 8.109 -27.797 -3.469 1 94.88 7 THR B C 1
ATOM 1289 O O . THR B 1 7 ? 8.836 -27.562 -4.438 1 94.88 7 THR B O 1
ATOM 1292 N N . ILE B 1 8 ? 6.828 -27.656 -3.529 1 96.19 8 ILE B N 1
ATOM 1293 C CA . ILE B 1 8 ? 6.129 -27.25 -4.742 1 96.19 8 ILE B CA 1
ATOM 1294 C C . ILE B 1 8 ? 6.562 -25.828 -5.133 1 96.19 8 ILE B C 1
ATOM 1296 O O . ILE B 1 8 ? 6.875 -25.578 -6.297 1 96.19 8 ILE B O 1
ATOM 1300 N N . THR B 1 9 ? 6.641 -24.938 -4.16 1 96.81 9 THR B N 1
ATOM 1301 C CA . THR B 1 9 ? 7.027 -23.547 -4.426 1 96.81 9 THR B CA 1
ATOM 1302 C C . THR B 1 9 ? 8.461 -23.484 -4.953 1 96.81 9 THR B C 1
ATOM 1304 O O . THR B 1 9 ? 8.75 -22.734 -5.887 1 96.81 9 THR B O 1
ATOM 1307 N N . ASN B 1 10 ? 9.312 -24.312 -4.406 1 96.75 10 ASN B N 1
ATOM 1308 C CA . ASN B 1 10 ? 10.695 -24.359 -4.879 1 96.75 10 ASN B CA 1
ATOM 1309 C C . ASN B 1 10 ? 10.773 -24.797 -6.34 1 96.75 10 ASN B C 1
ATOM 1311 O O . ASN B 1 10 ? 11.547 -24.234 -7.117 1 96.75 10 ASN B O 1
ATOM 1315 N N . ARG B 1 11 ? 10.008 -25.734 -6.633 1 97.56 11 ARG B N 1
ATOM 1316 C CA . ARG B 1 11 ? 10 -26.203 -8.008 1 97.56 11 ARG B CA 1
ATOM 1317 C C . ARG B 1 11 ? 9.445 -25.141 -8.953 1 97.56 11 ARG B C 1
ATOM 1319 O O . ARG B 1 11 ? 9.977 -24.938 -10.047 1 97.56 11 ARG B O 1
ATOM 1326 N N . LEU B 1 12 ? 8.406 -24.484 -8.562 1 98.12 12 LEU B N 1
ATOM 1327 C CA . LEU B 1 12 ? 7.789 -23.438 -9.375 1 98.12 12 LEU B CA 1
ATOM 1328 C C . LEU B 1 12 ? 8.75 -22.266 -9.578 1 98.12 12 LEU B C 1
ATOM 1330 O O . LEU B 1 12 ? 8.898 -21.766 -10.695 1 98.12 12 LEU B O 1
ATOM 1334 N N . VAL B 1 13 ? 9.391 -21.906 -8.523 1 96.75 13 VAL B N 1
ATOM 1335 C CA . VAL B 1 13 ? 10.336 -20.797 -8.594 1 96.75 13 VAL B CA 1
ATOM 1336 C C . VAL B 1 13 ? 11.516 -21.172 -9.484 1 96.75 13 VAL B C 1
ATOM 1338 O O . VAL B 1 13 ? 12.047 -20.344 -10.219 1 96.75 13 VAL B O 1
ATOM 1341 N N . ALA B 1 14 ? 11.914 -22.406 -9.469 1 97.38 14 ALA B N 1
ATOM 1342 C CA . ALA B 1 14 ? 12.992 -22.891 -10.328 1 97.38 14 ALA B CA 1
ATOM 1343 C C . ALA B 1 14 ? 12.602 -22.812 -11.805 1 97.38 14 ALA B C 1
ATOM 1345 O O . ALA B 1 14 ? 13.414 -22.422 -12.648 1 97.38 14 ALA B O 1
ATOM 1346 N N . VAL B 1 15 ? 11.391 -23.172 -12.102 1 98 15 VAL B N 1
ATOM 1347 C CA . VAL B 1 15 ? 10.891 -23.078 -13.469 1 98 15 VAL B CA 1
ATOM 1348 C C . VAL B 1 15 ? 10.992 -21.625 -13.953 1 98 15 VAL B C 1
ATOM 1350 O O . VAL B 1 15 ? 11.461 -21.375 -15.062 1 98 15 VAL B O 1
ATOM 1353 N N . LYS B 1 16 ? 10.562 -20.75 -13.102 1 98.06 16 LYS B N 1
ATOM 1354 C CA . LYS B 1 16 ? 10.625 -19.328 -13.445 1 98.06 16 LYS B CA 1
ATOM 1355 C C . LYS B 1 16 ? 12.062 -18.875 -13.633 1 98.06 16 LYS B C 1
ATOM 1357 O O . LYS B 1 16 ? 12.383 -18.203 -14.617 1 98.06 16 LYS B O 1
ATOM 1362 N N . ARG B 1 17 ? 12.914 -19.234 -12.75 1 97.38 17 ARG B N 1
ATOM 1363 C CA . ARG B 1 17 ? 14.32 -18.859 -12.828 1 97.38 17 ARG B CA 1
ATOM 1364 C C . ARG B 1 17 ? 14.953 -19.375 -14.117 1 97.38 17 ARG B C 1
ATOM 1366 O O . ARG B 1 17 ? 15.672 -18.641 -14.789 1 97.38 17 ARG B O 1
ATOM 1373 N N . ASN B 1 18 ? 14.695 -20.594 -14.477 1 97.81 18 ASN B N 1
ATOM 1374 C CA . ASN B 1 18 ? 15.281 -21.219 -15.656 1 97.81 18 ASN B CA 1
ATOM 1375 C C . ASN B 1 18 ? 14.773 -20.578 -16.938 1 97.81 18 ASN B C 1
ATOM 1377 O O . ASN B 1 18 ? 15.445 -20.625 -17.969 1 97.81 18 ASN B O 1
ATOM 1381 N N . SER B 1 19 ? 13.586 -20.047 -16.891 1 98 19 SER B N 1
ATOM 1382 C CA . SER B 1 19 ? 13.016 -19.391 -18.078 1 98 19 SER B CA 1
ATOM 1383 C C . SER B 1 19 ? 13.758 -18.109 -18.406 1 98 19 SER B C 1
ATOM 1385 O O . SER B 1 19 ? 13.68 -17.609 -19.547 1 98 19 SER B O 1
ATOM 1387 N N . GLY B 1 20 ? 14.344 -17.406 -17.375 1 97.75 20 GLY B N 1
ATOM 1388 C CA . GLY B 1 20 ? 15.023 -16.141 -17.562 1 97.75 20 GLY B CA 1
ATOM 1389 C C . GLY B 1 20 ? 14.086 -14.945 -17.578 1 97.75 20 GLY B C 1
ATOM 1390 O O . GLY B 1 20 ? 14.523 -13.805 -17.734 1 97.75 20 GLY B O 1
ATOM 1391 N N . LYS B 1 21 ? 12.852 -15.18 -17.344 1 98.12 21 LYS B N 1
ATOM 1392 C CA . LYS B 1 21 ? 11.867 -14.109 -17.406 1 98.12 21 LYS B CA 1
ATOM 1393 C C . LYS B 1 21 ? 11.609 -13.516 -16.031 1 98.12 21 LYS B C 1
ATOM 1395 O O . LYS B 1 21 ? 11.703 -14.219 -15.023 1 98.12 21 LYS B O 1
ATOM 1400 N N . SER B 1 22 ? 11.266 -12.258 -16.031 1 98.25 22 SER B N 1
ATOM 1401 C CA . SER B 1 22 ? 10.82 -11.602 -14.805 1 98.25 22 SER B CA 1
ATOM 1402 C C . SER B 1 22 ? 9.336 -11.836 -14.562 1 98.25 22 SER B C 1
ATOM 1404 O O . SER B 1 22 ? 8.617 -12.281 -15.461 1 98.25 22 SER B O 1
ATOM 1406 N N . PHE B 1 23 ? 8.914 -11.516 -13.375 1 98.5 23 PHE B N 1
ATOM 1407 C CA . PHE B 1 23 ? 7.484 -11.578 -13.078 1 98.5 23 PHE B CA 1
ATOM 1408 C C . PHE B 1 23 ? 6.703 -10.633 -13.984 1 98.5 23 PHE B C 1
ATOM 1410 O O . PHE B 1 23 ? 5.613 -10.977 -14.453 1 98.5 23 PHE B O 1
ATOM 1417 N N . SER B 1 24 ? 7.254 -9.461 -14.273 1 98.44 24 SER B N 1
ATOM 1418 C CA . SER B 1 24 ? 6.582 -8.469 -15.109 1 98.44 24 SER B CA 1
ATOM 1419 C C . SER B 1 24 ? 6.449 -8.953 -16.547 1 98.44 24 SER B C 1
ATOM 1421 O O . SER B 1 24 ? 5.426 -8.727 -17.188 1 98.44 24 SER B O 1
ATOM 1423 N N . GLN B 1 25 ? 7.469 -9.625 -17.016 1 98.38 25 GLN B N 1
ATOM 1424 C CA . GLN B 1 25 ? 7.395 -10.188 -18.359 1 98.38 25 GLN B CA 1
ATOM 1425 C C . GLN B 1 25 ? 6.324 -11.273 -18.438 1 98.38 25 GLN B C 1
ATOM 1427 O O . GLN B 1 25 ? 5.551 -11.312 -19.406 1 98.38 25 GLN B O 1
ATOM 1432 N N . ILE B 1 26 ? 6.281 -12.133 -17.484 1 98.62 26 ILE B N 1
ATOM 1433 C CA . ILE B 1 26 ? 5.27 -13.188 -17.469 1 98.62 26 ILE B CA 1
ATOM 1434 C C . ILE B 1 26 ? 3.883 -12.562 -17.328 1 98.62 26 ILE B C 1
ATOM 1436 O O . ILE B 1 26 ? 2.924 -13.016 -17.953 1 98.62 26 ILE B O 1
ATOM 1440 N N . ALA B 1 27 ? 3.809 -11.547 -16.5 1 98.62 27 ALA B N 1
ATOM 1441 C CA . ALA B 1 27 ? 2.551 -10.828 -16.328 1 98.62 27 ALA B CA 1
ATOM 1442 C C . ALA B 1 27 ? 2.049 -10.281 -17.672 1 98.62 27 ALA B C 1
ATOM 1444 O O . ALA B 1 27 ? 0.87 -10.422 -18 1 98.62 27 ALA B O 1
ATOM 1445 N N . GLU B 1 28 ? 2.881 -9.695 -18.438 1 98.25 28 GLU B N 1
ATOM 1446 C CA . GLU B 1 28 ? 2.529 -9.156 -19.75 1 98.25 28 GLU B CA 1
ATOM 1447 C C . GLU B 1 28 ? 1.999 -10.258 -20.672 1 98.25 28 GLU B C 1
ATOM 1449 O O . GLU B 1 28 ? 1.025 -10.047 -21.391 1 98.25 28 GLU B O 1
ATOM 1454 N N . GLN B 1 29 ? 2.555 -11.398 -20.578 1 98 29 GLN B N 1
ATOM 1455 C CA . GLN B 1 29 ? 2.195 -12.5 -21.469 1 98 29 GLN B CA 1
ATOM 1456 C C . GLN B 1 29 ? 0.894 -13.164 -21.016 1 98 29 GLN B C 1
ATOM 1458 O O . GLN B 1 29 ? 0.21 -13.797 -21.828 1 98 29 GLN B O 1
ATOM 1463 N N . THR B 1 30 ? 0.556 -13.031 -19.797 1 98.06 30 THR B N 1
ATOM 1464 C CA . THR B 1 30 ? -0.61 -13.734 -19.266 1 98.06 30 THR B CA 1
ATOM 1465 C C . THR B 1 30 ? -1.787 -12.781 -19.094 1 98.06 30 THR B C 1
ATOM 1467 O O . THR B 1 30 ? -2.93 -13.211 -18.938 1 98.06 30 THR B O 1
ATOM 1470 N N . GLY B 1 31 ? -1.521 -11.43 -18.984 1 97.06 31 GLY B N 1
ATOM 1471 C CA . GLY B 1 31 ? -2.557 -10.453 -18.703 1 97.06 31 GLY B CA 1
ATOM 1472 C C . GLY B 1 31 ? -2.838 -10.281 -17.234 1 97.06 31 GLY B C 1
ATOM 1473 O O . GLY B 1 31 ? -3.848 -9.68 -16.844 1 97.06 31 GLY B O 1
ATOM 1474 N N . LEU B 1 32 ? -2.027 -10.844 -16.422 1 97.62 32 LEU B N 1
ATOM 1475 C CA . LEU B 1 32 ? -2.148 -10.727 -14.977 1 97.62 32 LEU B CA 1
ATOM 1476 C C . LEU B 1 32 ? -1.27 -9.602 -14.445 1 97.62 32 LEU B C 1
ATOM 1478 O O . LEU B 1 32 ? -0.436 -9.062 -15.18 1 97.62 32 LEU B O 1
ATOM 1482 N N . THR B 1 33 ? -1.545 -9.18 -13.188 1 97.69 33 THR B N 1
ATOM 1483 C CA . THR B 1 33 ? -0.581 -8.297 -12.531 1 97.69 33 THR B CA 1
ATOM 1484 C C . THR B 1 33 ? 0.692 -9.055 -12.18 1 97.69 33 THR B C 1
ATOM 1486 O O . THR B 1 33 ? 0.663 -10.281 -12 1 97.69 33 THR B O 1
ATOM 1489 N N . ASN B 1 34 ? 1.797 -8.297 -12.094 1 98.62 34 ASN B N 1
ATOM 1490 C CA . ASN B 1 34 ? 3.068 -8.945 -11.797 1 98.62 34 ASN B CA 1
ATOM 1491 C C . ASN B 1 34 ? 3.066 -9.562 -10.398 1 98.62 34 ASN B C 1
ATOM 1493 O O . ASN B 1 34 ? 3.596 -10.656 -10.203 1 98.62 34 ASN B O 1
ATOM 1497 N N . VAL B 1 35 ? 2.391 -8.938 -9.453 1 98.5 35 VAL B N 1
ATOM 1498 C CA . VAL B 1 35 ? 2.336 -9.477 -8.094 1 98.5 35 VAL B CA 1
ATOM 1499 C C . VAL B 1 35 ? 1.49 -10.75 -8.086 1 98.5 35 VAL B C 1
ATOM 1501 O O . VAL B 1 35 ? 1.798 -11.695 -7.359 1 98.5 35 VAL B O 1
ATOM 1504 N N . TYR B 1 36 ? 0.46 -10.82 -8.867 1 98.06 36 TYR B N 1
ATOM 1505 C CA . TYR B 1 36 ? -0.364 -12.023 -8.906 1 98.06 36 TYR B CA 1
ATOM 1506 C C . TYR B 1 36 ? 0.417 -13.195 -9.477 1 98.06 36 TYR B C 1
ATOM 1508 O O . TYR B 1 36 ? 0.268 -14.328 -9.008 1 98.06 36 TYR B O 1
ATOM 1516 N N . VAL B 1 37 ? 1.201 -12.93 -10.516 1 98.56 37 VAL B N 1
ATOM 1517 C CA . VAL B 1 37 ? 2.061 -13.984 -11.055 1 98.56 37 VAL B CA 1
ATOM 1518 C C . VAL B 1 37 ? 2.963 -14.531 -9.953 1 98.56 37 VAL B C 1
ATOM 1520 O O . VAL B 1 37 ? 3.09 -15.742 -9.797 1 98.56 37 VAL B O 1
ATOM 1523 N N . ALA B 1 38 ? 3.553 -13.625 -9.195 1 98.62 38 ALA B N 1
ATOM 1524 C CA . ALA B 1 38 ? 4.406 -14.047 -8.086 1 98.62 38 ALA B CA 1
ATOM 1525 C C . ALA B 1 38 ? 3.615 -14.852 -7.059 1 98.62 38 ALA B C 1
ATOM 1527 O O . ALA B 1 38 ? 4.098 -15.867 -6.555 1 98.62 38 ALA B O 1
ATOM 1528 N N . GLN B 1 39 ? 2.416 -14.422 -6.754 1 98.12 39 GLN B N 1
ATOM 1529 C CA . GLN B 1 39 ? 1.55 -15.133 -5.816 1 98.12 39 GLN B CA 1
ATOM 1530 C C . GLN B 1 39 ? 1.247 -16.547 -6.309 1 98.12 39 GLN B C 1
ATOM 1532 O O . GLN B 1 39 ? 1.199 -17.484 -5.516 1 98.12 39 GLN B O 1
ATOM 1537 N N . LEU B 1 40 ? 1.007 -16.688 -7.621 1 98.44 40 LEU B N 1
ATOM 1538 C CA . LEU B 1 40 ? 0.741 -18 -8.203 1 98.44 40 LEU B CA 1
ATOM 1539 C C . LEU B 1 40 ? 1.93 -18.938 -8 1 98.44 40 LEU B C 1
ATOM 1541 O O . LEU B 1 40 ? 1.761 -20.078 -7.566 1 98.44 40 LEU B O 1
ATOM 1545 N N . LEU B 1 41 ? 3.096 -18.391 -8.203 1 98.19 41 LEU B N 1
ATOM 1546 C CA . LEU B 1 41 ? 4.297 -19.219 -8.18 1 98.19 41 LEU B CA 1
ATOM 1547 C C . LEU B 1 41 ? 4.734 -19.5 -6.742 1 98.19 41 LEU B C 1
ATOM 1549 O O . LEU B 1 41 ? 5.559 -20.375 -6.496 1 98.19 41 LEU B O 1
ATOM 1553 N N . ARG B 1 42 ? 4.098 -18.859 -5.848 1 97.25 42 ARG B N 1
ATOM 1554 C CA . ARG B 1 42 ? 4.355 -19.078 -4.43 1 97.25 42 ARG B CA 1
ATOM 1555 C C . ARG B 1 42 ? 3.217 -19.859 -3.783 1 97.25 42 ARG B C 1
ATOM 1557 O O . ARG B 1 42 ? 3.172 -20 -2.559 1 97.25 42 ARG B O 1
ATOM 1564 N N . ARG B 1 43 ? 2.273 -20.266 -4.555 1 97.44 43 ARG B N 1
ATOM 1565 C CA . ARG B 1 43 ? 1.104 -21 -4.094 1 97.44 43 ARG B CA 1
ATOM 1566 C C . ARG B 1 43 ? 0.334 -20.219 -3.043 1 97.44 43 ARG B C 1
ATOM 1568 O O . ARG B 1 43 ? -0.076 -20.766 -2.018 1 97.44 43 ARG B O 1
ATOM 1575 N N . GLN B 1 44 ? 0.17 -18.969 -3.348 1 97.06 44 GLN B N 1
ATOM 1576 C CA . GLN B 1 44 ? -0.654 -18.062 -2.543 1 97.06 44 GLN B CA 1
ATOM 1577 C C . GLN B 1 44 ? -1.923 -17.672 -3.289 1 97.06 44 GLN B C 1
ATOM 1579 O O . GLN B 1 44 ? -2.721 -16.875 -2.787 1 97.06 44 GLN B O 1
ATOM 1584 N N . ALA B 1 45 ? -2.064 -18.141 -4.531 1 97.25 45 ALA B N 1
ATOM 1585 C CA . ALA B 1 45 ? -3.232 -17.891 -5.371 1 97.25 45 ALA B CA 1
ATOM 1586 C C . ALA 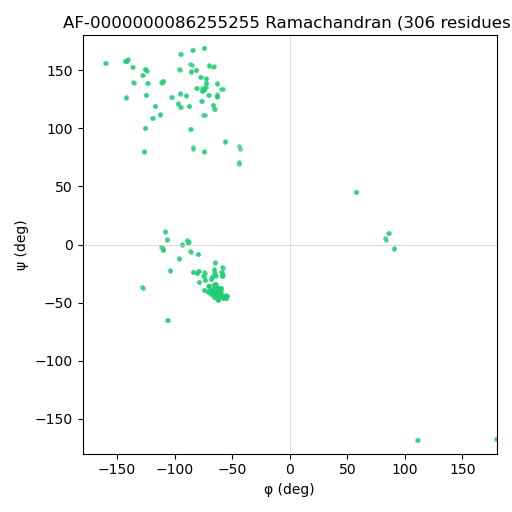B 1 45 ? -3.598 -19.125 -6.188 1 97.25 45 ALA B C 1
ATOM 1588 O O . ALA B 1 45 ? -2.773 -20.031 -6.359 1 97.25 45 ALA B O 1
ATOM 1589 N N . GLN B 1 46 ? -4.824 -19.172 -6.609 1 97.25 46 GLN B N 1
ATOM 1590 C CA . GLN B 1 46 ? -5.289 -20.25 -7.469 1 97.25 46 GLN B CA 1
ATOM 1591 C C . GLN B 1 46 ? -5.223 -19.859 -8.938 1 97.25 46 GLN B C 1
ATOM 1593 O O . GLN B 1 46 ? -5.637 -18.75 -9.312 1 97.25 46 GLN B O 1
ATOM 1598 N N . LEU B 1 47 ? -4.609 -20.766 -9.695 1 98.31 47 LEU B N 1
ATOM 1599 C CA . LEU B 1 47 ? -4.598 -20.547 -11.133 1 98.31 47 LEU B CA 1
ATOM 1600 C C . LEU B 1 47 ? -5.949 -20.891 -11.75 1 98.31 47 LEU B C 1
ATOM 1602 O O . LEU B 1 47 ? -6.457 -22 -11.562 1 98.31 47 LEU B O 1
ATOM 1606 N N . ASN B 1 48 ? -6.48 -19.922 -12.406 1 97.5 48 ASN B N 1
ATOM 1607 C CA . ASN B 1 48 ? -7.727 -20.172 -13.125 1 97.5 48 ASN B CA 1
ATOM 1608 C C . ASN B 1 48 ? -7.496 -21.031 -14.359 1 97.5 48 ASN B C 1
ATOM 1610 O O . ASN B 1 48 ? -6.582 -20.766 -15.141 1 97.5 48 ASN B O 1
ATOM 1614 N N . PRO B 1 49 ? -8.414 -21.969 -14.586 1 96.62 49 PRO B N 1
ATOM 1615 C CA . PRO B 1 49 ? -8.273 -22.812 -15.773 1 96.62 49 PRO B CA 1
ATOM 1616 C C . PRO B 1 49 ? -8.25 -22.016 -17.078 1 96.62 49 PRO B C 1
ATOM 1618 O O . PRO B 1 49 ? -7.566 -22.406 -18.031 1 96.62 49 PRO B O 1
ATOM 1621 N N . ASP B 1 50 ? -8.875 -20.859 -17.109 1 97 50 ASP B N 1
ATOM 1622 C CA . ASP B 1 50 ? -8.922 -20.047 -18.312 1 97 50 ASP B CA 1
ATOM 1623 C C . ASP B 1 50 ? -7.57 -19.375 -18.562 1 97 50 ASP B C 1
ATOM 1625 O O . ASP B 1 50 ? -7.238 -19.062 -19.719 1 97 50 ASP B O 1
ATOM 1629 N N . THR B 1 51 ? -6.797 -19.203 -17.531 1 97.62 51 THR B N 1
ATOM 1630 C CA . THR B 1 51 ? -5.504 -18.547 -17.641 1 97.62 51 THR B CA 1
ATOM 1631 C C . THR B 1 51 ? -4.379 -19.562 -17.781 1 97.62 51 THR B C 1
ATOM 1633 O O . THR B 1 51 ? -3.27 -19.219 -18.203 1 97.62 51 THR B O 1
ATOM 1636 N N . ALA B 1 52 ? -4.625 -20.859 -17.547 1 97.94 52 ALA B N 1
ATOM 1637 C CA . ALA B 1 52 ? -3.615 -21.922 -17.5 1 97.94 52 ALA B CA 1
ATOM 1638 C C . ALA B 1 52 ? -2.875 -22.047 -18.828 1 97.94 52 ALA B C 1
ATOM 1640 O O . ALA B 1 52 ? -1.644 -22.125 -18.844 1 97.94 52 ALA B O 1
ATOM 1641 N N . PRO B 1 53 ? -3.547 -21.984 -19.938 1 97.88 53 PRO B N 1
ATOM 1642 C CA . PRO B 1 53 ? -2.824 -22.094 -21.203 1 97.88 53 PRO B CA 1
ATOM 1643 C C . PRO B 1 53 ? -1.852 -20.938 -21.438 1 97.88 53 PRO B C 1
ATOM 1645 O O . PRO B 1 53 ? -0.77 -21.125 -21.984 1 97.88 53 PRO B O 1
ATOM 1648 N N . LYS B 1 54 ? -2.242 -19.75 -20.969 1 98.31 54 LYS B N 1
ATOM 1649 C CA . LYS B 1 54 ? -1.361 -18.594 -21.125 1 98.31 54 LYS B CA 1
ATOM 1650 C C . LYS B 1 54 ? -0.118 -18.734 -20.25 1 98.31 54 LYS B C 1
ATOM 1652 O O . LYS B 1 54 ? 0.99 -18.406 -20.688 1 98.31 54 LYS B O 1
ATOM 1657 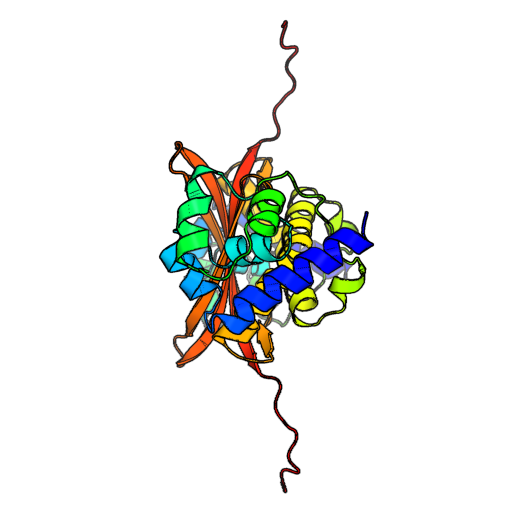N N . LEU B 1 55 ? -0.316 -19.203 -19.047 1 98.62 55 LEU B N 1
ATOM 1658 C CA . LEU B 1 55 ? 0.826 -19.406 -18.172 1 98.62 55 LEU B CA 1
ATOM 1659 C C . LEU B 1 55 ? 1.767 -20.469 -18.719 1 98.62 55 LEU B C 1
ATOM 1661 O O . LEU B 1 55 ? 2.988 -20.297 -18.688 1 98.62 55 LEU B O 1
ATOM 1665 N N . ARG B 1 56 ? 1.19 -21.516 -19.25 1 97.88 56 ARG B N 1
ATOM 1666 C CA . ARG B 1 56 ? 2 -22.578 -19.859 1 97.88 56 ARG B CA 1
ATOM 1667 C C . ARG B 1 56 ? 2.801 -22.031 -21.031 1 97.88 56 ARG B C 1
ATOM 1669 O O . ARG B 1 56 ? 3.973 -22.375 -21.203 1 97.88 56 ARG B O 1
ATOM 1676 N N . ALA B 1 57 ? 2.182 -21.25 -21.797 1 98.38 57 ALA B N 1
ATOM 1677 C CA . ALA B 1 57 ? 2.875 -20.641 -22.922 1 98.38 57 ALA B CA 1
ATOM 1678 C C . ALA B 1 57 ? 4.016 -19.75 -22.453 1 98.38 57 ALA B C 1
ATOM 1680 O O . ALA B 1 57 ? 5.078 -19.703 -23.078 1 98.38 57 ALA B O 1
ATOM 1681 N N . ALA B 1 58 ? 3.805 -19.062 -21.375 1 98.38 58 ALA B N 1
ATOM 1682 C CA . ALA B 1 58 ? 4.82 -18.156 -20.844 1 98.38 58 ALA B CA 1
ATOM 1683 C C . ALA B 1 58 ? 5.957 -18.938 -20.188 1 98.38 58 ALA B C 1
ATOM 1685 O O . ALA B 1 58 ? 7.098 -18.469 -20.156 1 98.38 58 ALA B O 1
ATOM 1686 N N . LEU B 1 59 ? 5.637 -20.078 -19.656 1 98.62 59 LEU B N 1
ATOM 1687 C CA . LEU B 1 59 ? 6.602 -20.969 -19.016 1 98.62 59 LEU B CA 1
ATOM 1688 C C . LEU B 1 59 ? 6.52 -22.375 -19.609 1 98.62 59 LEU B C 1
ATOM 1690 O O . LEU B 1 59 ? 6.035 -23.297 -18.953 1 98.62 59 LEU B O 1
ATOM 1694 N N . PRO B 1 60 ? 7.098 -22.562 -20.688 1 97.81 60 PRO B N 1
ATOM 1695 C CA . PRO B 1 60 ? 6.902 -23.812 -21.422 1 97.81 60 PRO B CA 1
ATOM 1696 C C . PRO B 1 60 ? 7.457 -25.031 -20.672 1 97.81 60 PRO B C 1
ATOM 1698 O O . PRO B 1 60 ? 7.035 -26.156 -20.922 1 97.81 60 PRO B O 1
ATOM 1701 N N . GLU B 1 61 ? 8.367 -24.859 -19.766 1 98 61 GLU B N 1
ATOM 1702 C CA . GLU B 1 61 ? 8.977 -25.969 -19.031 1 98 61 GLU B CA 1
ATOM 1703 C C . GLU B 1 61 ? 8.188 -26.297 -17.766 1 98 61 GLU B C 1
ATOM 1705 O O . GLU B 1 61 ? 8.602 -27.141 -16.969 1 98 61 GLU B O 1
ATOM 1710 N N . LEU B 1 62 ? 7.102 -25.656 -17.547 1 98.44 62 LEU B N 1
ATOM 1711 C CA . LEU B 1 62 ? 6.254 -25.938 -16.406 1 98.44 62 LEU B CA 1
ATOM 1712 C C . LEU B 1 62 ? 5.656 -27.328 -16.5 1 98.44 62 LEU B C 1
ATOM 1714 O O . LEU B 1 62 ? 4.867 -27.609 -17.406 1 98.44 62 LEU B O 1
ATOM 1718 N N . PRO B 1 63 ? 5.992 -28.219 -15.562 1 97.62 63 PRO B N 1
ATOM 1719 C CA . PRO B 1 63 ? 5.473 -29.578 -15.633 1 97.62 63 PRO B CA 1
ATOM 1720 C C . PRO B 1 63 ? 3.961 -29.641 -15.43 1 97.62 63 PRO B C 1
ATOM 1722 O O . PRO B 1 63 ? 3.398 -28.844 -14.68 1 97.62 63 PRO B O 1
ATOM 1725 N N . GLU B 1 64 ? 3.35 -30.672 -16.016 1 97.25 64 GLU B N 1
ATOM 1726 C CA . GLU B 1 64 ? 1.898 -30.828 -15.969 1 97.25 64 GLU B CA 1
ATOM 1727 C C . GLU B 1 64 ? 1.408 -31.031 -14.539 1 97.25 64 GLU B C 1
ATOM 1729 O O . GLU B 1 64 ? 0.357 -30.516 -14.156 1 97.25 64 GLU B O 1
ATOM 1734 N N . ASP B 1 65 ? 2.078 -31.703 -13.742 1 97.25 65 ASP B N 1
ATOM 1735 C CA . ASP B 1 65 ? 1.661 -31.953 -12.367 1 97.25 65 ASP B CA 1
ATOM 1736 C C . ASP B 1 65 ? 1.64 -30.656 -11.555 1 97.25 65 ASP B C 1
ATOM 1738 O O . ASP B 1 65 ? 0.771 -30.469 -10.703 1 97.25 65 ASP B O 1
ATOM 1742 N N . LEU B 1 66 ? 2.639 -29.766 -11.789 1 97.69 66 LEU B N 1
ATOM 1743 C CA . LEU B 1 66 ? 2.658 -28.484 -11.109 1 97.69 66 LEU B CA 1
ATOM 1744 C C . LEU B 1 66 ? 1.504 -27.594 -11.57 1 97.69 66 LEU B C 1
ATOM 1746 O O . LEU B 1 66 ? 0.868 -26.922 -10.766 1 97.69 66 LEU B O 1
ATOM 1750 N N . LEU B 1 67 ? 1.279 -27.641 -12.875 1 97.88 67 LEU B N 1
ATOM 1751 C CA . LEU B 1 67 ? 0.167 -26.875 -13.422 1 97.88 67 LEU B CA 1
ATOM 1752 C C . LEU B 1 67 ? -1.153 -27.297 -12.789 1 97.88 67 LEU B C 1
ATOM 1754 O O . LEU B 1 67 ? -1.964 -26.453 -12.398 1 97.88 67 LEU B O 1
ATOM 1758 N N . GLN B 1 68 ? -1.362 -28.578 -12.648 1 97.19 68 GLN B N 1
ATOM 1759 C CA . GLN B 1 68 ? -2.57 -29.109 -12.016 1 97.19 68 GLN B CA 1
ATOM 1760 C C . GLN B 1 68 ? -2.654 -28.688 -10.555 1 97.19 68 GLN B C 1
ATOM 1762 O O . GLN B 1 68 ? -3.725 -28.312 -10.07 1 97.19 68 GLN B O 1
ATOM 1767 N N . GLU B 1 69 ? -1.585 -28.766 -9.875 1 97.12 69 GLU B N 1
ATOM 1768 C CA . GLU B 1 69 ? -1.539 -28.359 -8.477 1 97.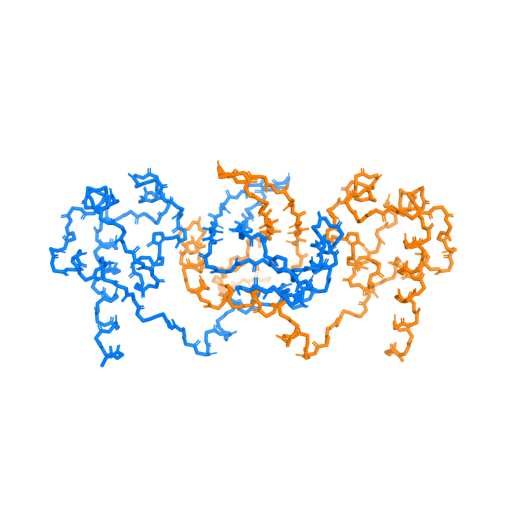12 69 GLU B CA 1
ATOM 1769 C C . GLU B 1 69 ? -1.901 -26.875 -8.328 1 97.12 69 GLU B C 1
ATOM 1771 O O . GLU B 1 69 ? -2.613 -26.5 -7.391 1 97.12 69 GLU B O 1
ATOM 1776 N N . MET B 1 70 ? -1.439 -26.047 -9.234 1 98 70 MET B N 1
ATOM 1777 C CA . MET B 1 70 ? -1.673 -24.609 -9.18 1 98 70 MET B CA 1
ATOM 1778 C C . MET B 1 70 ? -3.154 -24.281 -9.344 1 98 70 MET B C 1
ATOM 1780 O O . MET B 1 70 ? -3.623 -23.234 -8.906 1 98 70 MET B O 1
ATOM 1784 N N . MET B 1 71 ? -3.875 -25.141 -9.969 1 97.94 71 MET B N 1
ATOM 1785 C CA . MET B 1 71 ? -5.289 -24.891 -10.234 1 97.94 71 MET B CA 1
ATOM 1786 C C . MET B 1 71 ? -6.148 -25.312 -9.047 1 97.94 71 MET B C 1
ATOM 1788 O O . MET B 1 71 ? -7.344 -25.016 -9.008 1 97.94 71 MET B O 1
ATOM 1792 N N . ARG B 1 72 ? -5.586 -25.938 -8.039 1 96.56 72 ARG B N 1
ATOM 1793 C CA . ARG B 1 72 ? -6.27 -26.25 -6.789 1 96.56 72 ARG B CA 1
ATOM 1794 C C . ARG B 1 72 ? -6.203 -25.078 -5.816 1 96.56 72 ARG B C 1
ATOM 1796 O O . ARG B 1 72 ? -5.223 -24.328 -5.809 1 96.56 72 ARG B O 1
ATOM 1803 N N . PRO B 1 73 ? -7.262 -24.875 -4.93 1 96.12 73 PRO B N 1
ATOM 1804 C CA . PRO B 1 73 ? -7.164 -23.812 -3.934 1 96.12 73 PRO B CA 1
ATOM 1805 C C . PRO B 1 73 ? -5.953 -23.969 -3.014 1 96.12 73 PRO B C 1
ATOM 1807 O O . PRO B 1 73 ? -5.723 -25.062 -2.475 1 96.12 73 PRO B O 1
ATOM 1810 N N . PRO B 1 74 ? -5.281 -22.938 -2.814 1 95.19 74 PRO B N 1
ATOM 1811 C CA . PRO B 1 74 ? -4.094 -23.031 -1.962 1 95.19 74 PRO B CA 1
ATOM 1812 C C . PRO B 1 74 ? -4.418 -22.859 -0.479 1 95.19 74 PRO B C 1
ATOM 1814 O O . PRO B 1 74 ? -5.469 -22.328 -0.13 1 95.19 74 PRO B O 1
ATOM 1817 N N . MET B 1 75 ? -3.521 -23.438 0.32 1 93.88 75 MET B N 1
ATOM 1818 C CA . MET B 1 75 ? -3.473 -23.031 1.72 1 93.88 75 MET B CA 1
ATOM 1819 C C . MET B 1 75 ? -2.578 -21.812 1.896 1 93.88 75 MET B C 1
ATOM 1821 O O . MET B 1 75 ? -1.354 -21.938 1.969 1 93.88 75 MET B O 1
ATOM 1825 N N . ARG B 1 76 ? -3.141 -20.641 1.98 1 93.69 76 ARG B N 1
ATOM 1826 C CA . ARG B 1 76 ? -2.398 -19.391 2.078 1 93.69 76 ARG B CA 1
ATOM 1827 C C . ARG B 1 76 ? -1.798 -19.219 3.469 1 93.69 76 ARG B C 1
ATOM 1829 O O . ARG B 1 76 ? -2.438 -19.547 4.473 1 93.69 76 ARG B O 1
ATOM 1836 N N . SER B 1 77 ? -0.564 -18.844 3.443 1 93.44 77 SER B N 1
ATOM 1837 C CA . SER B 1 77 ? 0.136 -18.641 4.703 1 93.44 77 SER B CA 1
ATOM 1838 C C . SER B 1 77 ? 1.374 -17.766 4.512 1 93.44 77 SER B C 1
ATOM 1840 O O . SER B 1 77 ? 1.842 -17.578 3.385 1 93.44 77 SER B O 1
ATOM 1842 N N . TYR B 1 78 ? 1.756 -17.156 5.578 1 91.94 78 TYR B N 1
ATOM 1843 C CA . TYR B 1 78 ? 3.025 -16.438 5.566 1 91.94 78 TYR B CA 1
ATOM 1844 C C . TYR B 1 78 ? 3.807 -16.688 6.848 1 91.94 78 TYR B C 1
ATOM 1846 O O . TYR B 1 78 ? 3.23 -17.078 7.867 1 91.94 78 TYR B O 1
ATOM 1854 N N . ASP B 1 79 ? 5.094 -16.594 6.773 1 93.5 79 ASP B N 1
ATOM 1855 C CA . ASP B 1 79 ? 5.953 -16.656 7.953 1 93.5 79 ASP B CA 1
ATOM 1856 C C . ASP B 1 79 ? 5.73 -15.445 8.859 1 93.5 79 ASP B C 1
ATOM 1858 O O . ASP B 1 79 ? 5.965 -14.305 8.445 1 93.5 79 ASP B O 1
ATOM 1862 N N . PRO B 1 80 ? 5.297 -15.688 10.141 1 93.62 80 PRO B N 1
ATOM 1863 C CA . PRO B 1 80 ? 5.078 -14.547 11.031 1 93.62 80 PRO B CA 1
ATOM 1864 C C . PRO B 1 80 ? 6.328 -13.695 11.211 1 93.62 80 PRO B C 1
ATOM 1866 O O . PRO B 1 80 ? 6.23 -12.508 11.547 1 93.62 80 PRO B O 1
ATOM 1869 N N . ASN B 1 81 ? 7.508 -14.234 10.938 1 95.56 81 ASN B N 1
ATOM 1870 C CA . ASN B 1 81 ? 8.75 -13.492 11.094 1 95.56 81 ASN B CA 1
ATOM 1871 C C . ASN B 1 81 ? 9.094 -12.711 9.828 1 95.56 81 ASN B C 1
ATOM 1873 O O . ASN B 1 81 ? 10.117 -12.016 9.781 1 95.56 81 ASN B O 1
ATOM 1877 N N . LEU B 1 82 ? 8.227 -12.789 8.852 1 95.75 82 LEU B N 1
ATOM 1878 C CA . LEU B 1 82 ? 8.445 -12.062 7.609 1 95.75 82 LEU B CA 1
ATOM 1879 C C . LEU B 1 82 ? 8.562 -10.562 7.871 1 95.75 82 LEU B C 1
ATOM 1881 O O . LEU B 1 82 ? 9.273 -9.859 7.148 1 95.75 82 LEU B O 1
ATOM 1885 N N . ILE B 1 83 ? 7.969 -10.062 8.953 1 94.69 83 ILE B N 1
ATOM 1886 C CA . ILE B 1 83 ? 7.957 -8.648 9.336 1 94.69 83 ILE B CA 1
ATOM 1887 C C . ILE B 1 83 ? 9.375 -8.195 9.656 1 94.69 83 ILE B C 1
ATOM 1889 O O . ILE B 1 83 ? 9.656 -6.992 9.695 1 94.69 83 ILE B O 1
ATOM 1893 N N . GLN B 1 84 ? 10.289 -9.117 9.852 1 95 84 GLN B N 1
ATOM 1894 C CA . GLN B 1 84 ? 11.672 -8.766 10.164 1 95 84 GLN B CA 1
ATOM 1895 C C . GLN B 1 84 ? 12.445 -8.398 8.898 1 95 84 GLN B C 1
ATOM 1897 O O . GLN B 1 84 ? 13.531 -7.82 8.969 1 95 84 GLN B O 1
ATOM 1902 N N . GLU B 1 85 ? 11.969 -8.922 7.758 1 95.94 85 GLU B N 1
ATOM 1903 C CA . GLU B 1 85 ? 12.594 -8.562 6.492 1 95.94 85 GLU B CA 1
ATOM 1904 C C . GLU B 1 85 ? 12.453 -7.07 6.211 1 95.94 85 GLU B C 1
ATOM 1906 O O . GLU B 1 85 ? 11.336 -6.547 6.168 1 95.94 85 GLU B O 1
ATOM 1911 N N . PRO B 1 86 ? 13.508 -6.309 5.926 1 95.25 86 PRO B N 1
ATOM 1912 C CA . PRO B 1 86 ? 13.477 -4.844 5.891 1 95.25 86 PRO B CA 1
ATOM 1913 C C . PRO B 1 86 ? 12.508 -4.301 4.844 1 95.25 86 PRO B C 1
ATOM 1915 O O . PRO B 1 86 ? 11.852 -3.281 5.07 1 95.25 86 PRO B O 1
ATOM 1918 N N . CYS B 1 87 ? 12.43 -4.938 3.693 1 95.88 87 CYS B N 1
ATOM 1919 C CA . CYS B 1 87 ? 11.5 -4.473 2.67 1 95.88 87 CYS B CA 1
ATOM 1920 C C . CYS B 1 87 ? 10.062 -4.559 3.16 1 95.88 87 CYS B C 1
ATOM 1922 O O . CYS B 1 87 ? 9.297 -3.602 3.027 1 95.88 87 CYS B O 1
ATOM 1924 N N . VAL B 1 88 ? 9.695 -5.695 3.729 1 97 88 VAL B N 1
ATOM 1925 C CA . VAL B 1 88 ? 8.344 -5.914 4.23 1 97 88 VAL B CA 1
ATOM 1926 C C . VAL B 1 88 ? 8.109 -5.047 5.469 1 97 88 VAL B C 1
ATOM 1928 O O . VAL B 1 88 ? 7.035 -4.461 5.629 1 97 88 VAL B O 1
ATOM 1931 N N . TYR B 1 89 ? 9.109 -4.941 6.312 1 96.31 89 TYR B N 1
ATOM 1932 C CA . TYR B 1 89 ? 9.039 -4.109 7.508 1 96.31 89 TYR B CA 1
ATOM 1933 C C . TYR B 1 89 ? 8.68 -2.672 7.152 1 96.31 89 TYR B C 1
ATOM 1935 O O . TYR B 1 89 ? 7.844 -2.053 7.816 1 96.31 89 TYR B O 1
ATOM 1943 N N . ARG B 1 90 ? 9.305 -2.168 6.109 1 95.56 90 ARG B N 1
ATOM 1944 C CA . ARG B 1 90 ? 9.086 -0.777 5.727 1 95.56 90 ARG B CA 1
ATOM 1945 C C . ARG B 1 90 ? 7.684 -0.58 5.156 1 95.56 90 ARG B C 1
ATOM 1947 O O . ARG B 1 90 ? 7.074 0.477 5.336 1 95.56 90 ARG B O 1
ATOM 1954 N N . LEU B 1 91 ? 7.199 -1.588 4.43 1 96.75 91 LEU B N 1
ATOM 1955 C CA . LEU B 1 91 ? 5.816 -1.529 3.973 1 96.75 91 LEU B CA 1
ATOM 1956 C C . LEU B 1 91 ? 4.855 -1.485 5.152 1 96.75 91 LEU B C 1
ATOM 1958 O O . LEU B 1 91 ? 3.91 -0.692 5.16 1 96.75 91 LEU B O 1
ATOM 1962 N N . ASN B 1 92 ? 5.109 -2.312 6.074 1 95.25 92 ASN B N 1
ATOM 1963 C CA . ASN B 1 92 ? 4.285 -2.324 7.277 1 95.25 92 ASN B CA 1
ATOM 1964 C C . ASN B 1 92 ? 4.363 -0.997 8.023 1 95.25 92 ASN B C 1
ATOM 1966 O O . ASN B 1 92 ? 3.359 -0.514 8.547 1 95.25 92 ASN B O 1
ATOM 1970 N N . GLU B 1 93 ? 5.551 -0.465 8.141 1 94.38 93 GLU B N 1
ATOM 1971 C CA . GLU B 1 93 ? 5.738 0.844 8.758 1 94.38 93 GLU B CA 1
ATOM 1972 C C . GLU B 1 93 ? 4.879 1.905 8.086 1 94.38 93 GLU B C 1
ATOM 1974 O O . GLU B 1 93 ? 4.23 2.711 8.758 1 94.38 93 GLU B O 1
ATOM 1979 N N . ALA B 1 94 ? 4.871 1.882 6.77 1 95.62 94 ALA B N 1
ATOM 1980 C CA . ALA B 1 94 ? 4.047 2.824 6.016 1 95.62 94 ALA B CA 1
ATOM 1981 C C . ALA B 1 94 ? 2.568 2.65 6.359 1 95.62 94 ALA B C 1
ATOM 1983 O O . ALA B 1 94 ? 1.864 3.631 6.613 1 95.62 94 ALA B O 1
ATOM 1984 N N . VAL B 1 95 ? 2.125 1.43 6.449 1 96.81 95 VAL B N 1
ATOM 1985 C CA . VAL B 1 95 ? 0.728 1.143 6.758 1 96.81 95 VAL B CA 1
ATOM 1986 C C . VAL B 1 95 ? 0.383 1.68 8.141 1 96.81 95 VAL B C 1
ATOM 1988 O O . VAL B 1 95 ? -0.649 2.328 8.328 1 96.81 95 VAL B O 1
ATOM 1991 N N . MET B 1 96 ? 1.257 1.478 9.094 1 95.81 96 MET B N 1
ATOM 1992 C CA . MET B 1 96 ? 0.942 1.842 10.469 1 95.81 96 MET B CA 1
ATOM 1993 C C . MET B 1 96 ? 1.01 3.354 10.664 1 95.81 96 MET B C 1
ATOM 1995 O O . MET B 1 96 ? 0.139 3.939 11.305 1 95.81 96 MET B O 1
ATOM 1999 N N . HIS B 1 97 ? 1.933 4.016 10.086 1 96.12 97 HIS B N 1
ATOM 2000 C CA . HIS B 1 97 ? 2.084 5.457 10.258 1 96.12 97 HIS B CA 1
ATOM 2001 C C . HIS B 1 97 ? 1.021 6.223 9.484 1 96.12 97 HIS B C 1
ATOM 2003 O O . HIS B 1 97 ? 0.601 7.305 9.898 1 96.12 97 HIS B O 1
ATOM 2009 N N . PHE B 1 98 ? 0.49 5.684 8.414 1 97.56 98 PHE B N 1
ATOM 2010 C CA . PHE B 1 98 ? -0.445 6.398 7.555 1 97.56 98 PHE B CA 1
ATOM 2011 C C . PHE B 1 98 ? -1.849 5.82 7.684 1 97.56 98 PHE B C 1
ATOM 2013 O O . PHE B 1 98 ? -2.797 6.344 7.094 1 97.56 98 PHE B O 1
ATOM 2020 N N . GLY B 1 99 ? -1.95 4.746 8.445 1 97.31 99 GLY B N 1
ATOM 2021 C CA . GLY B 1 99 ? -3.18 3.971 8.516 1 97.31 99 GLY B CA 1
ATOM 2022 C C . GLY B 1 99 ? -4.387 4.801 8.906 1 97.31 99 GLY B C 1
ATOM 2023 O O . GLY B 1 99 ? -5.457 4.672 8.297 1 97.31 99 GLY B O 1
ATOM 2024 N N . GLU B 1 100 ? -4.289 5.645 9.906 1 96.38 100 GLU B N 1
ATOM 2025 C CA . GLU B 1 100 ? -5.406 6.484 10.328 1 96.38 100 GLU B CA 1
ATOM 2026 C C . GLU B 1 100 ? -5.824 7.441 9.219 1 96.38 100 GLU B C 1
ATOM 2028 O O . GLU B 1 100 ? -7.02 7.656 8.992 1 96.38 100 GLU B O 1
ATOM 2033 N N . SER B 1 101 ? -4.832 8.055 8.547 1 97.81 101 SER B N 1
ATOM 2034 C CA . SER B 1 101 ? -5.109 8.961 7.434 1 97.81 101 SER B CA 1
ATOM 2035 C C . SER B 1 101 ? -5.805 8.234 6.285 1 97.81 101 SER B C 1
ATOM 2037 O O . SER B 1 101 ? -6.785 8.734 5.73 1 97.81 101 SER B O 1
ATOM 2039 N N . ILE B 1 102 ? -5.32 7.059 5.992 1 98.12 102 ILE B N 1
ATOM 2040 C CA . ILE B 1 102 ? -5.91 6.258 4.926 1 98.12 102 ILE B CA 1
ATOM 2041 C C . ILE B 1 102 ? -7.359 5.922 5.27 1 98.12 102 ILE B C 1
ATOM 2043 O O . ILE B 1 102 ? -8.258 6.105 4.449 1 98.12 102 ILE B O 1
ATOM 2047 N N . LYS B 1 103 ? -7.551 5.512 6.492 1 97.44 103 LYS B N 1
ATOM 2048 C CA . LYS B 1 103 ? -8.898 5.18 6.941 1 97.44 103 LYS B CA 1
ATOM 2049 C C . LYS B 1 103 ? -9.836 6.379 6.812 1 97.44 103 LYS B C 1
ATOM 2051 O O . LYS B 1 103 ? -10.969 6.242 6.359 1 97.44 103 LYS B O 1
ATOM 2056 N N . GLU B 1 104 ? -9.438 7.547 7.199 1 96.88 104 GLU B N 1
ATOM 2057 C CA . GLU B 1 104 ? -10.281 8.734 7.164 1 96.88 104 GLU B CA 1
ATOM 2058 C C . GLU B 1 104 ? -10.664 9.102 5.734 1 96.88 104 GLU B C 1
ATOM 2060 O O . GLU B 1 104 ? -11.797 9.516 5.477 1 96.88 104 GLU B O 1
ATOM 2065 N N . ILE B 1 105 ? -9.766 8.969 4.84 1 97.62 105 ILE B N 1
ATOM 2066 C CA . ILE B 1 105 ? -10.062 9.289 3.447 1 97.62 105 ILE B CA 1
ATOM 2067 C C . ILE B 1 105 ? -11.062 8.273 2.883 1 97.62 105 ILE B C 1
ATOM 2069 O O . ILE B 1 105 ? -11.992 8.648 2.166 1 97.62 105 ILE B O 1
ATOM 2073 N N . ILE B 1 106 ? -10.82 7.008 3.213 1 97.31 106 ILE B N 1
ATOM 2074 C CA . ILE B 1 106 ? -11.781 5.996 2.793 1 97.31 106 ILE B CA 1
ATOM 2075 C C . ILE B 1 106 ? -13.164 6.336 3.34 1 97.31 106 ILE B C 1
ATOM 2077 O O . ILE B 1 106 ? -14.164 6.277 2.613 1 97.31 106 ILE B O 1
ATOM 2081 N N . ASN B 1 107 ? -13.273 6.73 4.602 1 96.62 107 ASN B N 1
ATOM 2082 C CA . ASN B 1 107 ? -14.547 7.098 5.199 1 96.62 107 ASN B CA 1
ATOM 2083 C C . ASN B 1 107 ? -15.195 8.273 4.477 1 96.62 107 ASN B C 1
ATOM 2085 O O . ASN B 1 107 ? -16.406 8.273 4.227 1 96.62 107 ASN B O 1
ATOM 2089 N N . GLU B 1 108 ? -14.453 9.234 4.137 1 96.81 108 GLU B N 1
ATOM 2090 C CA . GLU B 1 108 ? -14.992 10.422 3.48 1 96.81 108 GLU B CA 1
ATOM 2091 C C . GLU B 1 108 ? -15.461 10.109 2.062 1 96.81 108 GLU B C 1
ATOM 2093 O O . GLU B 1 108 ? -16.5 10.602 1.623 1 96.81 108 GLU B O 1
ATOM 2098 N N . GLU B 1 109 ? -14.68 9.273 1.372 1 95.94 109 GLU B N 1
ATOM 2099 C CA . GLU B 1 109 ? -14.922 9.031 -0.048 1 95.94 109 GLU B CA 1
ATOM 2100 C C . GLU B 1 109 ? -15.984 7.953 -0.253 1 95.94 109 GLU B C 1
ATOM 2102 O O . GLU B 1 109 ? -16.656 7.93 -1.279 1 95.94 109 GLU B O 1
ATOM 2107 N N . PHE B 1 110 ? -16.172 7.086 0.736 1 95.94 110 PHE B N 1
ATOM 2108 C CA . PHE B 1 110 ? -17.016 5.918 0.525 1 95.94 110 PHE B CA 1
ATOM 2109 C C . PHE B 1 110 ? -18.062 5.809 1.616 1 95.94 110 PHE B C 1
ATOM 2111 O O . PHE B 1 110 ? -19.219 5.477 1.338 1 95.94 110 PHE B O 1
ATOM 2118 N N . GLY B 1 111 ? -17.719 6.152 2.83 1 95.12 111 GLY B N 1
ATOM 2119 C CA . GLY B 1 111 ? -18.5 5.855 4.02 1 95.12 111 GLY B CA 1
ATOM 2120 C C . GLY B 1 111 ? -17.844 4.836 4.93 1 95.12 111 GLY B C 1
ATOM 2121 O O . GLY B 1 111 ? -16.641 4.594 4.828 1 95.12 111 GLY B O 1
ATOM 2122 N N . ASP B 1 112 ? -18.578 4.355 5.859 1 95.56 112 ASP B N 1
ATOM 2123 C CA . ASP B 1 112 ? -18.062 3.395 6.832 1 95.56 112 ASP B CA 1
ATOM 2124 C C . ASP B 1 112 ? -17.906 2.014 6.203 1 95.56 112 ASP B C 1
ATOM 2126 O O . ASP B 1 112 ? -18.875 1.397 5.77 1 95.56 112 ASP B O 1
ATOM 2130 N N . GLY B 1 113 ? -16.656 1.625 6.059 1 95.06 113 GLY B N 1
ATOM 2131 C CA . GLY B 1 113 ? -16.328 0.349 5.445 1 95.06 113 GLY B CA 1
ATOM 2132 C C . GLY B 1 113 ? -14.828 0.088 5.371 1 95.06 113 GLY B C 1
ATOM 2133 O O . GLY B 1 113 ? -14.047 0.729 6.078 1 95.06 113 GLY B O 1
ATOM 2134 N N . ILE B 1 114 ? -14.477 -0.975 4.555 1 94.81 114 ILE B N 1
ATOM 2135 C CA . ILE B 1 114 ? -13.078 -1.379 4.465 1 94.81 114 ILE B CA 1
ATOM 2136 C C . ILE B 1 114 ? -12.742 -1.758 3.027 1 94.81 114 ILE B C 1
ATOM 2138 O O . ILE B 1 114 ? -13.641 -1.971 2.207 1 94.81 114 ILE B O 1
ATOM 2142 N N . MET B 1 115 ? -11.438 -1.712 2.764 1 95.69 115 MET B N 1
ATOM 2143 C CA . MET B 1 115 ? -10.945 -2.266 1.503 1 95.69 115 MET B CA 1
ATOM 2144 C C . MET B 1 115 ? -10.805 -3.781 1.592 1 95.69 115 MET B C 1
ATOM 2146 O O . MET B 1 115 ? -10.211 -4.297 2.539 1 95.69 115 MET B O 1
ATOM 2150 N N . SER B 1 116 ? -11.266 -4.445 0.591 1 92.75 116 SER B N 1
ATOM 2151 C CA . SER B 1 116 ? -11.133 -5.898 0.519 1 92.75 116 SER B CA 1
ATOM 2152 C C . SER B 1 116 ? -9.695 -6.309 0.23 1 92.75 116 SER B C 1
ATOM 2154 O O . SER B 1 116 ? -9.016 -5.672 -0.576 1 92.75 116 SER B O 1
ATOM 2156 N N . ALA B 1 117 ? -9.289 -7.406 0.85 1 90 117 ALA B N 1
ATOM 2157 C CA . ALA B 1 117 ? -8.016 -8.023 0.501 1 90 117 ALA B CA 1
ATOM 2158 C C . ALA B 1 117 ? -8.227 -9.336 -0.247 1 90 117 ALA B C 1
ATOM 2160 O O . ALA B 1 117 ? -7.285 -10.109 -0.449 1 90 117 ALA B O 1
ATOM 2161 N N . ILE B 1 118 ? -9.484 -9.641 -0.689 1 88.81 118 ILE B N 1
ATOM 2162 C CA . ILE B 1 118 ? -9.82 -10.844 -1.444 1 88.81 118 ILE B CA 1
ATOM 2163 C C . ILE B 1 118 ? -10.055 -10.484 -2.91 1 88.81 118 ILE B C 1
ATOM 2165 O O . ILE B 1 118 ? -9.352 -10.969 -3.797 1 88.81 118 ILE B O 1
ATOM 2169 N N . ASP B 1 119 ? -11.109 -9.688 -3.148 1 92.94 119 ASP B N 1
ATOM 2170 C CA . ASP B 1 119 ? -11.172 -9.031 -4.453 1 92.94 119 ASP B CA 1
ATOM 2171 C C . ASP B 1 119 ? -10.172 -7.887 -4.547 1 92.94 119 ASP B C 1
ATOM 2173 O O . ASP B 1 119 ? -10.523 -6.727 -4.332 1 92.94 119 ASP B O 1
ATOM 2177 N N . PHE B 1 120 ? -8.969 -8.289 -4.789 1 96.25 120 PHE B N 1
ATOM 2178 C CA . PHE B 1 120 ? -7.812 -7.438 -4.543 1 96.25 120 PHE B CA 1
ATOM 2179 C C . PHE B 1 120 ? -6.762 -7.621 -5.629 1 96.25 120 PHE B C 1
ATOM 2181 O O . PHE B 1 120 ? -6.375 -8.75 -5.945 1 96.25 120 PHE B O 1
ATOM 2188 N N . TYR B 1 121 ? -6.316 -6.496 -6.266 1 95.81 121 TYR B N 1
ATOM 2189 C CA . TYR B 1 121 ? -5.188 -6.445 -7.191 1 95.81 121 TYR B CA 1
ATOM 2190 C C . TYR B 1 121 ? -4.012 -5.695 -6.578 1 95.81 121 TYR B C 1
ATOM 2192 O O . TYR B 1 121 ? -4.203 -4.699 -5.879 1 95.81 121 TYR B O 1
ATOM 2200 N N . CYS B 1 122 ? -2.873 -6.219 -6.852 1 97.88 122 CYS B N 1
ATOM 2201 C CA . CYS B 1 122 ? -1.641 -5.582 -6.398 1 97.88 122 CYS B CA 1
ATOM 2202 C C . CYS B 1 122 ? -0.595 -5.566 -7.508 1 97.88 122 CYS B C 1
ATOM 2204 O O . CYS B 1 122 ? -0.42 -6.555 -8.219 1 97.88 122 CYS B O 1
ATOM 2206 N N . SER B 1 123 ? 0.12 -4.469 -7.625 1 98.38 123 SER B N 1
ATOM 2207 C CA . SER B 1 123 ? 1.213 -4.359 -8.586 1 98.38 123 SER B CA 1
ATOM 2208 C C . SER B 1 123 ? 2.369 -3.545 -8.023 1 98.38 123 SER B C 1
ATOM 2210 O O . SER B 1 123 ? 2.191 -2.779 -7.07 1 98.38 123 SER B O 1
ATOM 2212 N N . VAL B 1 124 ? 3.506 -3.771 -8.586 1 98.62 124 VAL B N 1
ATOM 2213 C CA . VAL B 1 124 ? 4.715 -3.002 -8.312 1 98.62 124 VAL B CA 1
ATOM 2214 C C . VAL B 1 124 ? 5.277 -2.445 -9.617 1 98.62 124 VAL B C 1
ATOM 2216 O O . VAL B 1 124 ? 5.492 -3.191 -10.578 1 98.62 124 VAL B O 1
ATOM 2219 N N . ASP B 1 125 ? 5.52 -1.2 -9.641 1 98.19 125 ASP B N 1
ATOM 2220 C CA . ASP B 1 125 ? 6.059 -0.546 -10.836 1 98.19 125 ASP B CA 1
ATOM 2221 C C . ASP B 1 125 ? 7.309 0.263 -10.5 1 98.19 125 ASP B C 1
ATOM 2223 O O . ASP B 1 125 ? 7.434 0.793 -9.391 1 98.19 125 ASP B O 1
ATOM 2227 N N . LYS B 1 126 ? 8.211 0.28 -11.469 1 97.88 126 LYS B N 1
ATOM 2228 C CA . LYS B 1 126 ? 9.367 1.169 -11.445 1 97.88 126 LYS B CA 1
ATOM 2229 C C . LYS B 1 126 ? 9.086 2.457 -12.211 1 97.88 126 LYS B C 1
ATOM 2231 O O . LYS B 1 126 ? 8.766 2.418 -13.406 1 97.88 126 LYS B O 1
ATOM 2236 N N . VAL B 1 127 ? 9.141 3.555 -11.523 1 96.94 127 VAL B N 1
ATOM 2237 C CA . VAL B 1 127 ? 8.898 4.836 -12.172 1 96.94 127 VAL B CA 1
ATOM 2238 C C . VAL B 1 127 ? 10.07 5.781 -11.906 1 96.94 127 VAL B C 1
ATOM 2240 O O . VAL B 1 127 ? 10.773 5.641 -10.906 1 96.94 127 VAL B O 1
ATOM 2243 N N . LYS B 1 128 ? 10.297 6.699 -12.852 1 96.44 128 LYS B N 1
ATOM 2244 C CA . LYS B 1 128 ? 11.305 7.734 -12.641 1 96.44 128 LYS B CA 1
ATOM 2245 C C . LYS B 1 128 ? 10.695 8.969 -11.977 1 96.44 128 LYS B C 1
ATOM 2247 O O . LYS B 1 128 ? 9.688 9.5 -12.445 1 96.44 128 LYS B O 1
ATOM 2252 N N . GLY B 1 129 ? 11.266 9.406 -10.938 1 92.88 129 GLY B N 1
ATOM 2253 C CA . GLY B 1 129 ? 10.828 10.625 -10.281 1 92.88 129 GLY B CA 1
ATOM 2254 C C . GLY B 1 129 ? 11.219 11.883 -11.031 1 92.88 129 GLY B C 1
ATOM 2255 O O . GLY B 1 129 ? 12.008 11.828 -11.977 1 92.88 129 GLY B O 1
ATOM 2256 N N . VAL B 1 130 ? 10.594 13.008 -10.516 1 90.31 130 VAL B N 1
ATOM 2257 C CA . VAL B 1 130 ? 10.883 14.305 -11.117 1 90.31 130 VAL B CA 1
ATOM 2258 C C . VAL B 1 130 ? 12.375 14.609 -11.016 1 90.31 130 VAL B C 1
ATOM 2260 O O . VAL B 1 130 ? 12.938 15.266 -11.891 1 90.31 130 VAL B O 1
ATOM 2263 N N . ASP B 1 131 ? 13.023 14 -10.086 1 91.12 131 ASP B N 1
ATOM 2264 C CA . ASP B 1 131 ? 14.453 14.211 -9.875 1 91.12 131 ASP B CA 1
ATOM 2265 C C . ASP B 1 131 ? 15.281 13.164 -10.617 1 91.12 131 ASP B C 1
ATOM 2267 O O . ASP B 1 131 ? 16.5 13.117 -10.477 1 91.12 131 ASP B O 1
ATOM 2271 N N . GLY B 1 132 ? 14.68 12.273 -11.312 1 92.31 132 GLY B N 1
ATOM 2272 C CA . GLY B 1 132 ? 15.359 11.258 -12.109 1 92.31 132 GLY B CA 1
ATOM 2273 C C . GLY B 1 132 ? 15.633 9.984 -11.336 1 92.31 132 GLY B C 1
ATOM 2274 O O . GLY B 1 132 ? 16.109 9 -11.898 1 92.31 132 GLY B O 1
ATOM 2275 N N . LYS B 1 133 ? 15.305 10.008 -10.094 1 94.25 133 LYS B N 1
ATOM 2276 C CA . LYS B 1 133 ? 15.578 8.836 -9.273 1 94.25 133 LYS B CA 1
ATOM 2277 C C . LYS B 1 133 ? 14.5 7.766 -9.461 1 94.25 133 LYS B C 1
ATOM 2279 O O . LYS B 1 133 ? 13.352 8.086 -9.773 1 94.25 133 LYS B O 1
ATOM 2284 N N . ASP B 1 134 ? 14.961 6.512 -9.289 1 97.06 134 ASP B N 1
ATOM 2285 C CA . ASP B 1 134 ? 14.016 5.406 -9.398 1 97.06 134 ASP B CA 1
ATOM 2286 C C . ASP B 1 134 ? 13.094 5.348 -8.188 1 97.06 134 ASP B C 1
ATOM 2288 O O . ASP B 1 134 ? 13.539 5.516 -7.051 1 97.06 134 ASP B O 1
ATOM 2292 N N . ARG B 1 135 ? 11.836 5.152 -8.469 1 98.12 135 ARG B N 1
ATOM 2293 C CA . ARG B 1 135 ? 10.859 5.043 -7.395 1 98.12 135 ARG B CA 1
ATOM 2294 C C . ARG B 1 135 ? 10.094 3.727 -7.484 1 98.12 135 ARG B C 1
ATOM 2296 O O . ARG B 1 135 ? 9.75 3.273 -8.578 1 98.12 135 ARG B O 1
ATOM 2303 N N . VAL B 1 136 ? 9.859 3.088 -6.336 1 98.44 136 VAL B N 1
ATOM 2304 C CA . VAL B 1 136 ? 8.992 1.922 -6.203 1 98.44 136 VAL B CA 1
ATOM 2305 C C . VAL B 1 136 ? 7.555 2.371 -5.977 1 98.44 136 VAL B C 1
ATOM 2307 O O . VAL B 1 136 ? 7.262 3.062 -4.996 1 98.44 136 VAL B O 1
ATOM 2310 N N . VAL B 1 137 ? 6.656 1.996 -6.883 1 98.5 137 VAL B N 1
ATOM 2311 C CA . VAL B 1 137 ? 5.238 2.309 -6.723 1 98.5 137 VAL B CA 1
ATOM 2312 C C . VAL B 1 137 ? 4.449 1.021 -6.496 1 98.5 137 VAL B C 1
ATOM 2314 O O . VAL B 1 137 ? 4.371 0.169 -7.387 1 98.5 137 VAL B O 1
ATOM 2317 N N . VAL B 1 138 ? 3.93 0.854 -5.332 1 98.56 138 VAL B N 1
ATOM 2318 C CA . VAL B 1 138 ? 3.072 -0.271 -4.977 1 98.56 138 VAL B CA 1
ATOM 2319 C C . VAL B 1 138 ? 1.612 0.176 -4.961 1 98.56 138 VAL B C 1
ATOM 2321 O O . VAL B 1 138 ? 1.261 1.147 -4.289 1 98.56 138 VAL B O 1
ATOM 2324 N N . THR B 1 139 ? 0.765 -0.525 -5.68 1 98.62 139 THR B N 1
ATOM 2325 C CA . THR B 1 139 ? -0.653 -0.191 -5.762 1 98.62 139 THR B CA 1
ATOM 2326 C C . THR B 1 139 ? -1.508 -1.318 -5.191 1 98.62 139 THR B C 1
ATOM 2328 O O . THR B 1 139 ? -1.42 -2.461 -5.645 1 98.62 139 THR B O 1
ATOM 2331 N N . PHE B 1 140 ? -2.25 -1.001 -4.176 1 98.31 140 PHE B N 1
ATOM 2332 C CA . PHE B 1 140 ? -3.307 -1.859 -3.652 1 98.31 140 PHE B CA 1
ATOM 2333 C C . PHE B 1 140 ? -4.664 -1.442 -4.203 1 98.31 140 PHE B C 1
ATOM 2335 O O . PHE B 1 140 ? -5.082 -0.294 -4.035 1 98.31 140 PHE B O 1
ATOM 2342 N N . ASP B 1 141 ? -5.348 -2.35 -4.875 1 98.06 141 ASP B N 1
ATOM 2343 C CA . ASP B 1 141 ? -6.656 -2.119 -5.48 1 98.06 141 ASP B CA 1
ATOM 2344 C C . ASP B 1 141 ? -7.676 -3.154 -5 1 98.06 141 ASP B C 1
ATOM 2346 O O . ASP B 1 141 ? -7.699 -4.281 -5.496 1 98.06 141 ASP B O 1
ATOM 2350 N N . GLY B 1 142 ? -8.492 -2.711 -4.031 1 97.81 142 GLY B N 1
ATOM 2351 C CA . GLY B 1 142 ? -9.445 -3.635 -3.439 1 97.81 142 GLY B CA 1
ATOM 2352 C C . GLY B 1 142 ? -10.875 -3.145 -3.52 1 97.81 142 GLY B C 1
ATOM 2353 O O . GLY B 1 142 ? -11.133 -1.938 -3.48 1 97.81 142 GLY B O 1
ATOM 2354 N N . LYS B 1 143 ? -11.75 -4.066 -3.6 1 97.06 143 LYS B N 1
ATOM 2355 C CA . LYS B 1 143 ? -13.172 -3.719 -3.578 1 97.06 143 LYS B CA 1
ATOM 2356 C C . LYS B 1 143 ? -13.555 -3.072 -2.254 1 97.06 143 LYS B C 1
ATOM 2358 O O . LYS B 1 143 ? -13.117 -3.512 -1.188 1 97.06 143 LYS B O 1
ATOM 2363 N N . TYR B 1 144 ? -14.391 -2.018 -2.334 1 97.44 144 TYR B N 1
ATOM 2364 C CA . TYR B 1 144 ? -14.93 -1.414 -1.121 1 97.44 144 TYR B CA 1
ATOM 2365 C C . TYR B 1 144 ? -16.047 -2.27 -0.535 1 97.44 144 TYR B C 1
ATOM 2367 O O . TYR B 1 144 ? -16.938 -2.721 -1.259 1 97.44 144 TYR B O 1
ATOM 2375 N N . LEU B 1 145 ? -16.016 -2.539 0.726 1 95.12 145 LEU B N 1
ATOM 2376 C CA . LEU B 1 145 ? -17.031 -3.293 1.462 1 95.12 145 LEU B CA 1
ATOM 2377 C C . LEU B 1 145 ? -17.656 -2.436 2.557 1 95.12 145 LEU B C 1
ATOM 2379 O O . LEU B 1 145 ? -17.031 -2.193 3.594 1 95.12 145 LEU B O 1
ATOM 2383 N N . PRO B 1 146 ? -18.891 -2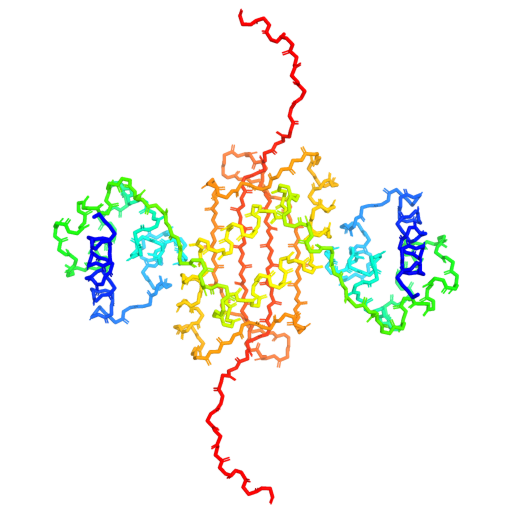.018 2.428 1 93.25 146 PRO B N 1
ATOM 2384 C CA . PRO B 1 146 ? -19.562 -1.192 3.441 1 93.25 146 PRO B CA 1
ATOM 2385 C C . PRO B 1 146 ? -20.016 -2.002 4.652 1 93.25 146 PRO B C 1
ATOM 2387 O O . PRO B 1 146 ? -20.391 -3.168 4.512 1 93.25 146 PRO B O 1
ATOM 2390 N N . TYR B 1 147 ? -19.938 -1.382 5.852 1 90.56 147 TYR B N 1
ATOM 2391 C CA . TYR B 1 147 ? -20.719 -1.891 6.969 1 90.56 147 TYR B CA 1
ATOM 2392 C C . TYR B 1 147 ? -22.203 -1.615 6.758 1 90.56 147 TYR B C 1
ATOM 2394 O O . TYR B 1 147 ? -22.578 -0.539 6.289 1 90.56 147 TYR B O 1
ATOM 2402 N N . THR B 1 148 ? -23.062 -2.611 6.871 1 85.62 148 THR B N 1
ATOM 2403 C CA . THR B 1 148 ? -24.5 -2.443 6.605 1 85.62 148 THR B CA 1
ATOM 2404 C C . THR B 1 148 ? -25.297 -2.551 7.898 1 85.62 148 THR B C 1
ATOM 2406 O O . THR B 1 148 ? -24.953 -3.336 8.789 1 85.62 148 THR B O 1
ATOM 2409 N N . GLU B 1 149 ? -26.312 -1.656 8.031 1 83.56 149 GLU B N 1
ATOM 2410 C CA . GLU B 1 149 ? -27.281 -1.796 9.117 1 83.56 149 GLU B CA 1
ATOM 2411 C C . GLU B 1 149 ? -28.062 -3.092 8.992 1 83.56 149 GLU B C 1
ATOM 2413 O O . GLU B 1 149 ? -28.438 -3.49 7.883 1 83.56 149 GLU B O 1
ATOM 2418 N N . GLN B 1 150 ? -28.094 -3.871 10.086 1 77.38 150 GLN B N 1
ATOM 2419 C CA . GLN B 1 150 ? -28.797 -5.152 10.047 1 77.38 150 GLN B CA 1
ATOM 2420 C C . GLN B 1 150 ? -30.281 -4.969 10.312 1 77.38 150 GLN B C 1
ATOM 2422 O O . GLN B 1 150 ? -30.688 -4.664 11.438 1 77.38 150 GLN B O 1
ATOM 2427 N N . ASP B 1 151 ? -30.906 -4.641 9.242 1 66.81 151 ASP B N 1
ATOM 2428 C CA . ASP B 1 151 ? -32.344 -4.609 9.383 1 66.81 151 ASP B CA 1
ATOM 2429 C C . ASP B 1 151 ? -32.938 -6.02 9.391 1 66.81 151 ASP B C 1
ATOM 2431 O O . ASP B 1 151 ? -32.344 -6.945 8.828 1 66.81 151 ASP B O 1
ATOM 2435 N N . HIS B 1 152 ? -33.844 -6.258 10.328 1 61.75 152 HIS B N 1
ATOM 2436 C CA . HIS B 1 152 ? -34.531 -7.547 10.32 1 61.75 152 HIS B CA 1
ATOM 2437 C C . HIS B 1 152 ? -34.969 -7.938 8.906 1 61.75 152 HIS B C 1
ATOM 2439 O O . HIS B 1 152 ? -35.781 -7.242 8.281 1 61.75 152 HIS B O 1
ATOM 2445 N N . VAL B 1 153 ? -34.156 -8.234 8.195 1 49.56 153 VAL B N 1
ATOM 2446 C CA . VAL B 1 153 ? -34.562 -8.734 6.895 1 49.56 153 VAL B CA 1
ATOM 2447 C C . VAL B 1 153 ? -35.5 -9.93 7.07 1 49.56 153 VAL B C 1
ATOM 2449 O O . VAL B 1 153 ? -35.156 -10.883 7.781 1 49.56 153 VAL B O 1
ATOM 2452 N N . VAL B 1 154 ? -36.781 -9.734 7.176 1 40.75 154 VAL B N 1
ATOM 2453 C CA . VAL B 1 154 ? -37.688 -10.875 6.957 1 40.75 154 VAL B CA 1
ATOM 2454 C C . VAL B 1 154 ? -37.219 -11.656 5.73 1 40.75 154 VAL B C 1
ATOM 2456 O O . VAL B 1 154 ? -37.125 -11.109 4.633 1 40.75 154 VAL B O 1
ATOM 2459 N N . LEU B 1 155 ? -36.344 -12.5 5.859 1 31.97 155 LEU B N 1
ATOM 2460 C CA . LEU B 1 155 ? -36.25 -13.578 4.879 1 31.97 155 LEU B CA 1
ATOM 2461 C C . LEU B 1 155 ? -37.594 -14.242 4.676 1 31.97 155 LEU B C 1
ATOM 2463 O O . LEU B 1 155 ? -38.344 -14.492 5.641 1 31.97 155 LEU B O 1
#

Solvent-accessible surface area (backbone atoms only — not comparable to full-atom values): 17084 Å² total; per-residue (Å²): 112,70,69,54,51,53,53,51,27,51,52,42,46,46,47,42,58,74,67,71,57,51,50,58,56,46,11,67,64,53,74,48,46,33,34,51,47,38,28,42,42,58,42,59,36,58,45,49,78,87,48,44,64,38,48,41,68,66,37,73,78,59,50,68,69,57,55,56,54,35,49,39,83,50,79,69,78,66,66,86,66,51,58,71,41,66,50,40,32,37,52,48,49,45,46,60,69,41,26,67,35,51,49,51,50,47,34,72,77,76,36,64,55,33,55,35,74,73,65,50,47,44,38,73,43,85,44,71,40,99,85,65,46,56,24,38,34,39,37,43,38,10,36,55,46,68,71,72,84,84,60,85,66,82,120,113,70,68,54,51,54,52,53,26,52,52,42,46,47,46,42,58,72,67,71,57,51,50,56,55,45,10,68,64,53,73,47,44,34,34,49,47,38,28,42,44,57,44,60,33,58,45,49,78,87,51,45,64,38,47,40,66,66,38,73,79,60,51,69,68,58,56,57,56,35,50,40,82,50,79,68,77,64,65,86,66,48,59,71,41,66,50,39,31,37,53,48,48,46,47,59,71,41,27,67,34,50,48,51,51,46,34,72,74,75,36,66,56,33,57,36,73,72,64,52,48,44,38,73,44,84,42,72,42,99,85,64,44,56,26,39,34,38,36,43,39,10,36,56,44,69,70,73,85,85,61,86,65,82,121

Foldseek 3Di:
DVVVLVVLLVVLVVLVVVLVDALPRLCVQQVAASVVSVCLSSQQAADDPVSLVSSCVSRVPDDPVSSVVSNDRGDHDDDPCVCVPVVNVVVVVCCVVCVVVVLVVCCVVPNAWDFDPPQKGWHWDWDADPVRDTDIDIDIDGDTDHDDDDDPPPD/DVVVLVVLLVVLVVLVVVLVDALPRLCVQQVAASVVSVCLSSQQAADDPVSLVSSCVSRVPDDPVSSVVSNDRGDHDDDPCVCVPVVNVVVVVCCVVCVVVVLVVCCVVPNAWDFDPPQKGWHWDWDADPVRDTDIDIDIDGDTDHDDDDDPPPD